Protein AF-A0AAU4DWD9-F1 (afdb_monomer_lite)

Radius of gyration: 20.62 Å; chains: 1; bounding box: 45×52×61 Å

pLDDT: mean 89.83, std 7.05, range [59.03, 98.0]

Secondary structure (DSSP, 8-state):
--HHHHHHHHHHHTEEE-BPPTT--S-EEEEE---HHHHHHHHHTS---S-EEE--HHHHHHTT-EEPEEEEHHHHTTS-GGGGGGEEEE-TTSSS---GGG-EEEEEPPBPTTT-PBPSEEEPPTT---SEEEES-TT--PPPEEEEEEEETTT--EESS--STTEEEEEE--HHHHT-SEEEEEETTTTEEEEE-GGG--

Structure (mmCIF, N/CA/C/O backbone):
data_AF-A0AAU4DWD9-F1
#
_entry.id   AF-A0AAU4DWD9-F1
#
loop_
_atom_site.group_PDB
_atom_site.id
_atom_site.type_symbol
_atom_site.label_atom_id
_atom_site.label_alt_id
_atom_site.label_comp_id
_atom_site.label_asym_id
_atom_site.label_entity_id
_atom_site.label_seq_id
_atom_site.pdbx_PDB_ins_code
_atom_site.Cartn_x
_atom_site.Cartn_y
_atom_site.Cartn_z
_atom_site.occupancy
_atom_site.B_iso_or_equiv
_atom_site.auth_seq_id
_atom_site.auth_comp_id
_atom_site.auth_asym_id
_atom_site.auth_atom_id
_atom_site.pdbx_PDB_model_num
ATOM 1 N N . MET A 1 1 ? 11.757 -4.271 10.349 1.00 83.75 1 MET A N 1
ATOM 2 C CA . MET A 1 1 ? 10.281 -4.342 10.471 1.00 83.75 1 MET A CA 1
ATOM 3 C C . MET A 1 1 ? 9.781 -5.459 9.572 1.00 83.75 1 MET A C 1
ATOM 5 O O . MET A 1 1 ? 10.137 -5.454 8.398 1.00 83.75 1 MET A O 1
ATOM 9 N N . LYS A 1 2 ? 9.029 -6.421 10.115 1.00 95.19 2 LYS A N 1
ATOM 10 C CA . LYS A 1 2 ? 8.474 -7.553 9.353 1.00 95.19 2 LYS A CA 1
ATOM 11 C C . LYS A 1 2 ? 7.273 -7.107 8.493 1.00 95.19 2 LYS A C 1
ATOM 13 O O . LYS A 1 2 ? 6.642 -6.112 8.849 1.00 95.19 2 LYS A O 1
ATOM 18 N N . PRO A 1 3 ? 6.919 -7.829 7.413 1.00 96.25 3 PRO A N 1
ATOM 19 C CA . PRO A 1 3 ? 5.768 -7.495 6.566 1.00 96.25 3 PRO A CA 1
ATOM 20 C C . PRO A 1 3 ? 4.430 -7.255 7.304 1.00 96.25 3 PRO A C 1
ATOM 22 O O . PRO A 1 3 ? 3.868 -6.179 7.100 1.00 96.25 3 PRO A O 1
ATOM 25 N N . PRO A 1 4 ? 3.953 -8.120 8.228 1.00 97.38 4 PRO A N 1
ATOM 26 C CA . PRO A 1 4 ? 2.701 -7.866 8.956 1.00 97.38 4 PRO A CA 1
ATOM 27 C C . PRO A 1 4 ? 2.764 -6.605 9.824 1.00 97.38 4 PRO A C 1
ATOM 29 O O . PRO A 1 4 ? 1.812 -5.841 9.879 1.00 97.38 4 PRO A O 1
ATOM 32 N N . GLN A 1 5 ? 3.915 -6.322 10.442 1.00 97.19 5 GLN A N 1
ATOM 33 C CA . GLN A 1 5 ? 4.110 -5.095 11.227 1.00 97.19 5 GLN A CA 1
ATOM 34 C C . GLN A 1 5 ? 4.088 -3.844 10.342 1.00 97.19 5 GLN A C 1
ATOM 36 O O . GLN A 1 5 ? 3.685 -2.770 10.779 1.00 97.19 5 GLN A O 1
ATOM 41 N N . ARG A 1 6 ? 4.564 -3.952 9.097 1.00 96.12 6 ARG A N 1
ATOM 42 C CA . ARG A 1 6 ? 4.492 -2.854 8.130 1.00 96.12 6 ARG A CA 1
ATOM 43 C C . ARG A 1 6 ? 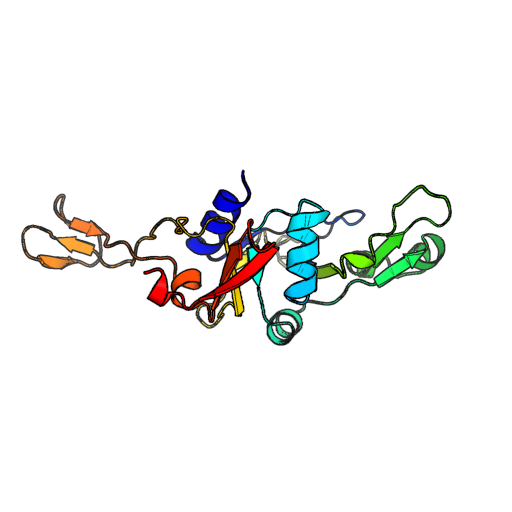3.047 -2.599 7.721 1.00 96.12 6 ARG A C 1
ATOM 45 O O . ARG A 1 6 ? 2.649 -1.440 7.706 1.00 96.12 6 ARG A O 1
ATOM 52 N N . LEU A 1 7 ? 2.287 -3.656 7.433 1.00 97.62 7 LEU A N 1
ATOM 53 C CA . LEU A 1 7 ? 0.862 -3.544 7.136 1.00 97.62 7 LEU A CA 1
ATOM 54 C C . LEU A 1 7 ? 0.105 -2.918 8.312 1.00 97.62 7 LEU A C 1
ATOM 56 O O . LEU A 1 7 ? -0.610 -1.945 8.109 1.00 97.62 7 LEU A O 1
ATOM 60 N N . ASP A 1 8 ? 0.349 -3.391 9.534 1.00 98.00 8 ASP A N 1
ATOM 61 C CA . ASP A 1 8 ? -0.245 -2.840 10.756 1.00 98.00 8 ASP A CA 1
ATOM 62 C C . ASP A 1 8 ? -0.010 -1.329 10.885 1.00 98.00 8 ASP A C 1
ATOM 64 O O . ASP A 1 8 ? -0.944 -0.546 11.044 1.00 98.00 8 ASP A O 1
ATOM 68 N N . ASN A 1 9 ? 1.239 -0.892 10.694 1.00 96.81 9 ASN A N 1
ATOM 69 C CA . ASN A 1 9 ? 1.589 0.526 10.715 1.00 96.81 9 ASN A CA 1
ATOM 70 C C . ASN A 1 9 ? 0.880 1.327 9.615 1.00 96.81 9 ASN A C 1
ATOM 72 O O . ASN A 1 9 ? 0.471 2.461 9.863 1.00 96.81 9 ASN A O 1
ATOM 76 N N . ILE A 1 10 ? 0.746 0.779 8.403 1.00 96.69 10 ILE A N 1
ATOM 77 C CA . ILE A 1 10 ? 0.028 1.439 7.301 1.00 96.69 10 ILE A CA 1
ATOM 78 C C . ILE A 1 10 ? -1.445 1.615 7.669 1.00 96.69 10 ILE A C 1
ATOM 80 O O . ILE A 1 10 ? -1.976 2.714 7.513 1.00 96.69 10 ILE A O 1
ATOM 84 N N . LEU A 1 11 ? -2.086 0.564 8.185 1.00 97.12 11 LEU A N 1
ATOM 85 C CA . LEU A 1 11 ? -3.499 0.581 8.552 1.00 97.12 11 LEU A CA 1
ATOM 86 C C . LEU A 1 11 ? -3.763 1.529 9.725 1.00 97.12 11 LEU A C 1
ATOM 88 O O . LEU A 1 11 ? -4.655 2.368 9.629 1.00 97.12 11 LEU A O 1
ATOM 92 N N . GLY A 1 12 ? -2.958 1.449 10.787 1.00 96.62 12 GLY A N 1
ATOM 93 C CA . GLY A 1 12 ? -3.119 2.271 11.986 1.00 96.62 12 GLY A CA 1
ATOM 94 C C . GLY A 1 12 ? -2.793 3.749 11.767 1.00 96.62 12 GLY A C 1
ATOM 95 O O . GLY A 1 12 ? -3.488 4.619 12.282 1.00 96.62 12 GLY A O 1
ATOM 96 N N . SER A 1 13 ? -1.766 4.064 10.969 1.00 95.25 13 SER A N 1
ATOM 97 C CA . SER A 1 13 ? -1.391 5.462 10.690 1.00 95.25 13 SER A CA 1
ATOM 98 C C . SER A 1 13 ? -2.095 6.070 9.479 1.00 95.25 13 SER A C 1
ATOM 100 O O . SER A 1 13 ? -1.982 7.277 9.256 1.00 95.25 13 SER A O 1
ATOM 102 N N . ALA A 1 14 ? -2.770 5.245 8.673 1.00 95.44 14 ALA A N 1
ATOM 103 C CA . ALA A 1 14 ? -3.323 5.613 7.375 1.00 95.44 14 ALA A CA 1
ATOM 104 C C . ALA A 1 14 ? -2.300 6.329 6.468 1.00 95.44 14 ALA A C 1
ATOM 106 O O . ALA A 1 14 ? -2.632 7.296 5.774 1.00 95.44 14 ALA A O 1
ATOM 107 N N . ARG A 1 15 ? -1.043 5.861 6.470 1.00 94.56 15 ARG A N 1
ATOM 108 C CA . ARG A 1 15 ? 0.063 6.464 5.711 1.00 94.56 15 ARG A CA 1
ATOM 109 C C . ARG A 1 15 ? 0.929 5.440 4.986 1.00 94.56 15 ARG A C 1
ATOM 111 O O . ARG A 1 15 ? 1.310 4.418 5.549 1.00 94.56 15 ARG A O 1
ATOM 118 N N . LEU A 1 16 ? 1.336 5.786 3.766 1.00 93.19 16 LEU A N 1
ATOM 119 C CA . LEU A 1 16 ? 2.352 5.079 2.987 1.00 93.19 16 LEU A CA 1
ATOM 120 C C . LEU A 1 16 ? 3.642 5.888 2.965 1.00 93.19 16 LEU A C 1
ATOM 122 O O . LEU A 1 16 ? 3.673 6.998 2.438 1.00 93.19 16 LEU A O 1
ATOM 126 N N . LYS A 1 17 ? 4.712 5.334 3.537 1.00 91.62 17 LYS A N 1
ATOM 127 C CA . LYS A 1 17 ? 6.045 5.940 3.461 1.00 91.62 17 LYS A CA 1
ATOM 128 C C . LYS A 1 17 ? 6.643 5.680 2.086 1.00 91.62 17 LYS A C 1
ATOM 130 O O . LYS A 1 17 ? 6.649 4.540 1.627 1.00 91.62 17 LYS A O 1
ATOM 135 N N . ALA A 1 18 ? 7.150 6.734 1.465 1.00 91.44 18 ALA A N 1
ATOM 136 C CA . ALA A 1 18 ? 7.840 6.644 0.191 1.00 91.44 18 ALA A CA 1
ATOM 137 C C . ALA A 1 18 ? 9.340 6.436 0.391 1.00 91.44 18 ALA A C 1
ATOM 139 O O . ALA A 1 18 ? 9.915 6.882 1.386 1.00 91.44 18 ALA A O 1
ATOM 140 N N . PHE A 1 19 ? 9.970 5.797 -0.587 1.00 88.31 19 PHE A N 1
ATOM 141 C CA . PHE A 1 19 ? 11.411 5.570 -0.622 1.00 88.31 19 PHE A CA 1
ATOM 142 C C . PHE A 1 19 ? 11.939 5.881 -2.019 1.00 88.31 19 PHE A C 1
ATOM 144 O O . PHE A 1 19 ? 11.189 5.841 -2.993 1.00 88.31 19 PHE A O 1
ATOM 151 N N . ALA A 1 20 ? 13.219 6.233 -2.113 1.00 86.75 20 ALA A N 1
ATOM 152 C CA . ALA A 1 20 ? 13.891 6.386 -3.396 1.00 86.75 20 ALA A CA 1
ATOM 153 C C . ALA A 1 20 ? 13.920 5.016 -4.108 1.00 86.75 20 ALA A C 1
ATOM 155 O O . ALA A 1 20 ? 14.441 4.059 -3.524 1.00 86.75 20 ALA A O 1
ATOM 156 N N . PRO A 1 21 ? 13.322 4.880 -5.306 1.00 82.62 21 PRO A N 1
ATOM 157 C CA . PRO A 1 21 ? 13.357 3.627 -6.043 1.00 82.62 21 PRO A CA 1
ATOM 158 C C . PRO A 1 21 ? 14.754 3.392 -6.628 1.00 82.62 21 PRO A C 1
ATOM 160 O O . PRO A 1 21 ? 15.582 4.299 -6.722 1.00 82.62 21 PRO A O 1
ATOM 163 N N . PHE A 1 22 ? 15.030 2.161 -7.053 1.00 74.44 22 PHE A N 1
ATOM 164 C CA . PHE A 1 22 ? 16.320 1.841 -7.657 1.00 74.44 22 PHE A CA 1
ATOM 165 C C . PHE A 1 22 ? 16.595 2.727 -8.885 1.00 74.44 22 PHE A C 1
ATOM 167 O O . PHE A 1 22 ? 15.743 2.890 -9.759 1.00 74.44 22 PHE A O 1
ATOM 174 N N . GLY A 1 23 ? 17.789 3.324 -8.942 1.00 72.25 23 GLY A N 1
ATOM 175 C CA . GLY A 1 23 ? 18.203 4.190 -10.050 1.00 72.25 23 GLY A CA 1
ATOM 176 C 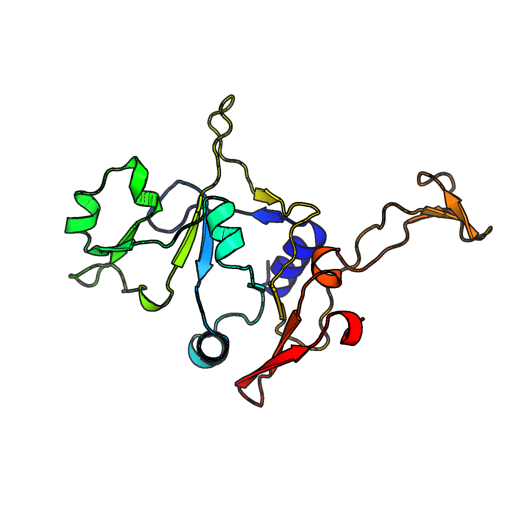C . GLY A 1 23 ? 17.584 5.596 -10.065 1.00 72.25 23 GLY A C 1
ATOM 177 O O . GLY A 1 23 ? 17.779 6.314 -11.052 1.00 72.25 23 GLY A O 1
ATOM 178 N N . ASN A 1 24 ? 16.864 6.014 -9.012 1.00 78.56 24 ASN A N 1
ATOM 179 C CA . ASN A 1 24 ? 16.357 7.382 -8.883 1.00 78.56 24 ASN A CA 1
ATOM 180 C C . ASN A 1 24 ? 16.332 7.892 -7.433 1.00 78.56 24 ASN A C 1
ATOM 182 O O . ASN A 1 24 ? 15.974 7.166 -6.516 1.00 78.56 24 ASN A O 1
ATOM 186 N N . GLU A 1 25 ? 16.634 9.173 -7.224 1.00 82.31 25 GLU A N 1
ATOM 187 C CA . GLU A 1 25 ? 16.630 9.792 -5.890 1.00 82.31 25 GLU A CA 1
ATOM 188 C C . GLU A 1 25 ? 15.259 10.334 -5.464 1.00 82.31 25 GLU A C 1
ATOM 190 O O . GLU A 1 25 ? 15.049 10.625 -4.287 1.00 82.31 25 GLU A O 1
ATOM 195 N N . ARG A 1 26 ? 14.311 10.497 -6.397 1.00 88.75 26 ARG A N 1
ATOM 196 C CA . ARG A 1 26 ? 12.966 10.995 -6.098 1.00 88.75 26 ARG A CA 1
ATOM 197 C C . ARG A 1 26 ? 12.168 9.918 -5.357 1.00 88.75 26 ARG A C 1
ATOM 199 O O . ARG A 1 26 ? 11.837 8.906 -5.973 1.00 88.75 26 ARG A O 1
ATOM 206 N N . PRO A 1 27 ? 11.783 10.135 -4.084 1.00 91.56 27 PRO A N 1
ATOM 207 C CA . PRO A 1 27 ? 10.984 9.168 -3.352 1.00 91.56 27 PRO A CA 1
ATOM 208 C C . PRO A 1 27 ? 9.633 8.954 -4.025 1.00 91.56 27 PRO A C 1
ATOM 210 O O . PRO A 1 27 ? 8.972 9.912 -4.438 1.00 91.56 27 PRO A O 1
ATOM 213 N N . ALA A 1 28 ? 9.211 7.700 -4.094 1.00 93.12 28 ALA A N 1
ATOM 214 C CA . ALA A 1 28 ? 7.906 7.304 -4.589 1.00 93.12 28 ALA A CA 1
ATOM 215 C C . ALA A 1 28 ? 7.329 6.184 -3.722 1.00 93.12 28 ALA A C 1
ATOM 217 O O . ALA A 1 28 ? 8.048 5.483 -3.003 1.00 93.12 28 ALA A O 1
ATOM 218 N N . VAL A 1 29 ? 6.013 6.025 -3.789 1.00 93.31 29 VAL A N 1
ATOM 219 C CA . VAL A 1 29 ? 5.365 4.780 -3.384 1.00 93.31 29 VAL A CA 1
ATOM 220 C C . VAL A 1 29 ? 5.239 3.909 -4.626 1.00 93.31 29 VAL A C 1
ATOM 222 O O . VAL A 1 29 ? 4.668 4.349 -5.625 1.00 93.31 29 VAL A O 1
ATOM 225 N N . CYS A 1 30 ? 5.777 2.696 -4.556 1.00 92.38 30 CYS A N 1
ATOM 226 C CA . CYS A 1 30 ? 5.762 1.747 -5.660 1.00 92.38 30 CYS A CA 1
ATOM 227 C C . CYS A 1 30 ? 4.713 0.657 -5.423 1.00 92.38 30 CYS A C 1
ATOM 229 O O . CYS A 1 30 ? 4.570 0.155 -4.306 1.00 92.38 30 CYS A O 1
ATOM 231 N N . PHE A 1 31 ? 4.000 0.293 -6.482 1.00 93.69 31 PHE A N 1
ATOM 232 C CA . PHE A 1 31 ? 3.031 -0.796 -6.525 1.00 93.69 31 PHE A CA 1
ATOM 233 C C . PHE A 1 31 ? 3.365 -1.718 -7.694 1.00 93.69 31 PHE A C 1
ATOM 235 O O . PHE A 1 31 ? 3.880 -1.264 -8.710 1.00 93.69 31 PHE A O 1
ATOM 242 N N . SER A 1 32 ? 3.018 -2.993 -7.572 1.00 91.81 32 SER A N 1
ATOM 243 C CA . SER A 1 32 ? 3.080 -3.948 -8.678 1.00 91.81 32 SER A CA 1
ATOM 244 C C . SER A 1 32 ? 1.672 -4.226 -9.171 1.00 91.81 32 SER A C 1
ATOM 246 O O . SER A 1 32 ? 0.767 -4.496 -8.377 1.00 91.81 32 SER A O 1
ATOM 248 N N . GLU A 1 33 ? 1.467 -4.179 -10.481 1.00 91.50 33 GLU A N 1
ATOM 249 C CA . GLU A 1 33 ? 0.180 -4.551 -11.049 1.00 91.50 33 GLU A CA 1
ATOM 250 C C . GLU A 1 33 ? 0.077 -6.065 -11.223 1.00 91.50 33 GLU A C 1
ATOM 252 O O . GLU A 1 33 ? 0.695 -6.657 -12.111 1.00 91.50 33 GLU A O 1
ATOM 257 N N . SER A 1 34 ? -0.788 -6.687 -10.426 1.00 87.50 34 SER A N 1
ATOM 258 C CA . SER A 1 34 ? -0.949 -8.134 -10.433 1.00 87.50 34 SER A CA 1
ATOM 259 C C . SER A 1 34 ? -2.421 -8.541 -10.341 1.00 87.50 34 SER A C 1
ATOM 261 O O . SER A 1 34 ? -3.083 -8.206 -9.357 1.00 87.50 34 SER A O 1
ATOM 263 N N . PRO A 1 35 ? -2.963 -9.272 -11.334 1.00 85.44 35 PRO A N 1
ATOM 264 C CA . PRO A 1 35 ? -4.225 -9.987 -11.161 1.00 85.44 35 PRO A CA 1
ATOM 265 C C . PRO A 1 35 ? -4.137 -10.985 -9.990 1.00 85.44 35 PRO A C 1
ATOM 267 O O . PRO A 1 35 ? -3.049 -11.510 -9.741 1.00 85.44 35 PRO A O 1
ATOM 270 N N . PRO A 1 36 ? -5.250 -11.353 -9.326 1.00 83.88 36 PRO A N 1
ATOM 271 C CA . PRO A 1 36 ? -5.217 -12.247 -8.161 1.00 83.88 36 PRO A CA 1
ATOM 272 C C . PRO A 1 36 ? -4.460 -13.567 -8.390 1.00 83.88 36 PRO A C 1
ATOM 274 O O . PRO A 1 36 ? -3.641 -13.969 -7.566 1.00 83.88 36 PRO A O 1
ATOM 277 N N . ASN A 1 37 ? -4.649 -14.203 -9.553 1.00 85.56 37 ASN A N 1
ATOM 278 C CA . ASN A 1 37 ? -3.943 -15.442 -9.906 1.00 85.56 37 ASN A CA 1
ATOM 279 C C . ASN A 1 37 ? -2.427 -15.243 -10.053 1.00 85.56 37 ASN A C 1
ATOM 281 O O . ASN A 1 37 ? -1.650 -16.112 -9.667 1.00 85.56 37 ASN A O 1
ATOM 285 N N . HIS A 1 38 ? -1.999 -14.101 -10.597 1.00 88.19 38 HIS A N 1
ATOM 286 C CA . HIS A 1 38 ? -0.578 -13.780 -10.697 1.00 88.19 38 HIS A CA 1
ATOM 287 C C . HIS A 1 38 ? 0.002 -13.460 -9.316 1.00 88.19 38 HIS A C 1
ATOM 289 O O . HIS A 1 38 ? 1.115 -13.869 -9.009 1.00 88.19 38 HIS A O 1
ATOM 295 N N . MET A 1 39 ? -0.767 -12.825 -8.430 1.00 90.69 39 MET A N 1
ATOM 296 C CA . MET A 1 39 ? -0.326 -12.585 -7.059 1.00 90.69 39 MET A CA 1
ATOM 297 C C . MET A 1 39 ? -0.122 -13.879 -6.267 1.00 90.69 39 MET A C 1
ATOM 299 O O . MET A 1 39 ? 0.863 -13.989 -5.541 1.00 90.69 39 MET A O 1
ATOM 303 N N . ALA A 1 40 ? -0.987 -14.880 -6.448 1.00 92.56 40 ALA A N 1
ATOM 304 C CA . ALA A 1 40 ? -0.777 -16.205 -5.865 1.00 92.56 40 ALA A CA 1
ATOM 305 C C . ALA A 1 40 ? 0.557 -16.828 -6.323 1.00 92.56 40 ALA A C 1
ATOM 307 O O . ALA A 1 40 ? 1.283 -17.386 -5.503 1.00 92.56 40 ALA A O 1
ATOM 308 N N . HIS A 1 41 ? 0.913 -16.678 -7.604 1.00 90.12 41 HIS A N 1
ATOM 309 C CA . HIS A 1 41 ? 2.211 -17.105 -8.133 1.00 90.12 41 HIS A CA 1
ATOM 310 C C . HIS A 1 41 ? 3.382 -16.328 -7.507 1.00 90.12 41 HIS A C 1
ATOM 312 O O . HIS A 1 41 ? 4.328 -16.946 -7.020 1.00 90.12 41 HIS A O 1
ATOM 318 N N . LEU A 1 42 ? 3.297 -14.992 -7.428 1.00 90.56 42 LEU A N 1
ATOM 319 C CA . LEU A 1 42 ? 4.325 -14.158 -6.785 1.00 90.56 42 LEU A CA 1
ATOM 320 C C . LEU A 1 42 ? 4.609 -14.622 -5.345 1.00 90.56 42 LEU A C 1
ATOM 322 O O . LEU A 1 42 ? 5.764 -14.737 -4.936 1.00 90.56 42 LEU A O 1
ATOM 326 N N . ILE A 1 43 ? 3.559 -14.917 -4.575 1.00 93.75 43 ILE A N 1
ATOM 327 C CA . ILE A 1 43 ? 3.683 -15.374 -3.185 1.00 93.75 43 ILE A CA 1
ATOM 328 C C . ILE A 1 43 ? 4.286 -16.781 -3.124 1.00 93.75 43 ILE A C 1
ATOM 330 O O . ILE A 1 43 ? 5.220 -17.030 -2.364 1.00 93.75 43 ILE A O 1
ATOM 334 N N . ALA A 1 44 ? 3.740 -17.713 -3.902 1.00 93.94 44 ALA A N 1
ATOM 335 C CA . ALA A 1 44 ? 4.000 -19.136 -3.721 1.00 93.94 44 ALA A CA 1
ATOM 336 C C . ALA A 1 44 ? 5.261 -19.649 -4.426 1.00 93.94 44 ALA A C 1
ATOM 338 O O . ALA A 1 44 ? 5.814 -20.662 -3.995 1.00 93.94 44 ALA A O 1
ATOM 339 N N . ASP A 1 45 ? 5.687 -18.981 -5.499 1.00 91.81 45 ASP A N 1
ATOM 340 C CA . ASP A 1 45 ? 6.821 -19.391 -6.335 1.00 91.81 45 ASP A CA 1
ATOM 341 C C . ASP A 1 45 ? 7.990 -18.407 -6.270 1.00 91.81 45 ASP A C 1
ATOM 343 O O . ASP A 1 45 ? 9.144 -18.828 -6.310 1.00 91.81 45 ASP A O 1
ATOM 347 N N . LEU A 1 46 ? 7.708 -17.108 -6.125 1.00 89.06 46 LEU A N 1
ATOM 348 C CA . LEU A 1 46 ? 8.734 -16.058 -6.092 1.00 89.06 46 LEU A CA 1
ATOM 349 C C . LEU A 1 46 ? 9.008 -15.524 -4.678 1.00 89.06 46 LEU A C 1
ATOM 351 O O . LEU A 1 46 ? 9.823 -14.623 -4.497 1.00 89.06 46 LEU A O 1
ATOM 355 N N . GLY A 1 47 ? 8.355 -16.093 -3.659 1.00 90.69 47 GLY A N 1
ATOM 356 C CA . GLY A 1 47 ? 8.633 -15.805 -2.252 1.00 90.69 47 GLY A CA 1
ATOM 357 C C . GLY A 1 47 ? 8.170 -14.426 -1.781 1.00 90.69 47 GLY A C 1
ATOM 358 O O . GLY A 1 47 ? 8.661 -13.933 -0.760 1.00 90.69 47 GLY A O 1
ATOM 359 N N . PHE A 1 48 ? 7.234 -13.789 -2.493 1.00 91.38 48 PHE A N 1
ATOM 360 C CA . PHE A 1 48 ? 6.681 -12.512 -2.056 1.00 91.38 48 PHE A CA 1
ATOM 361 C C . PHE A 1 48 ? 5.926 -12.690 -0.732 1.00 91.38 48 PHE A C 1
ATOM 363 O O . PHE A 1 48 ? 5.157 -13.641 -0.568 1.00 91.38 48 PHE A O 1
ATOM 370 N N . PRO A 1 49 ? 6.096 -11.772 0.234 1.00 94.69 49 PRO A N 1
ATOM 371 C CA . PRO A 1 49 ? 5.353 -11.845 1.478 1.00 94.69 49 PRO A CA 1
ATOM 372 C C . PRO A 1 49 ? 3.858 -11.603 1.203 1.00 94.69 49 PRO A C 1
ATOM 374 O O . PRO A 1 49 ? 3.522 -10.608 0.559 1.00 94.69 49 PRO A O 1
ATOM 377 N N . PRO A 1 50 ? 2.947 -12.437 1.732 1.00 96.00 50 PRO A N 1
ATOM 378 C CA . PRO A 1 50 ? 1.505 -12.292 1.528 1.00 96.00 50 PRO A CA 1
ATOM 379 C C . PRO A 1 50 ? 0.908 -11.185 2.415 1.00 96.00 50 PRO A C 1
ATOM 381 O O . PRO A 1 50 ? 0.003 -11.421 3.202 1.00 96.00 50 PRO A O 1
ATOM 384 N N . TRP A 1 51 ? 1.460 -9.975 2.352 1.00 97.38 51 TRP A N 1
ATOM 385 C CA . TRP A 1 51 ? 1.065 -8.847 3.193 1.00 97.38 51 TRP A CA 1
ATOM 386 C C . TRP A 1 51 ? 1.075 -7.569 2.371 1.00 97.38 51 TRP A C 1
ATOM 388 O O . TRP A 1 51 ? 2.124 -7.173 1.860 1.00 97.38 51 TRP A O 1
ATOM 398 N N . GLY A 1 52 ? -0.062 -6.890 2.274 1.00 96.00 52 GLY A N 1
ATOM 399 C CA . GLY A 1 52 ? -0.136 -5.682 1.467 1.00 96.00 52 GLY A CA 1
ATOM 400 C C . GLY A 1 52 ? -1.511 -5.046 1.430 1.00 96.00 52 GLY A C 1
ATOM 401 O O . GLY A 1 52 ? -2.449 -5.477 2.091 1.00 96.00 52 GLY A O 1
ATOM 402 N N . ILE A 1 53 ? -1.605 -3.996 0.630 1.00 96.06 53 ILE A N 1
ATOM 403 C CA . ILE A 1 53 ? -2.851 -3.305 0.327 1.00 96.06 53 ILE A CA 1
ATOM 404 C C . ILE A 1 53 ? -3.062 -3.325 -1.181 1.00 96.06 53 ILE A C 1
ATOM 406 O O . ILE A 1 53 ? -2.102 -3.329 -1.953 1.00 96.06 53 ILE A O 1
ATOM 410 N N . VAL A 1 54 ? -4.320 -3.297 -1.588 1.00 94.88 54 VAL A N 1
ATOM 411 C CA . VAL A 1 54 ? -4.733 -3.223 -2.983 1.00 94.88 54 VAL A CA 1
ATOM 412 C C . VAL A 1 54 ? -5.540 -1.948 -3.147 1.00 94.88 54 VAL A C 1
ATOM 414 O O . VAL A 1 54 ? -6.465 -1.674 -2.380 1.00 94.88 54 VAL A O 1
ATOM 417 N N . ILE A 1 55 ? -5.168 -1.151 -4.141 1.00 92.81 55 ILE A N 1
ATOM 418 C CA . ILE A 1 55 ? -5.823 0.112 -4.475 1.00 92.81 55 ILE A CA 1
ATOM 419 C C . ILE A 1 55 ? -6.353 0.047 -5.902 1.00 92.81 55 ILE A C 1
ATOM 421 O O . ILE A 1 55 ? -5.790 -0.648 -6.752 1.00 92.81 55 ILE A O 1
ATOM 425 N N . SER A 1 56 ? -7.427 0.785 -6.178 1.00 90.19 56 SER A N 1
ATOM 426 C CA . SER A 1 56 ? -7.903 0.938 -7.544 1.00 90.19 56 SER A CA 1
ATOM 427 C C . SER A 1 56 ? -6.864 1.658 -8.403 1.00 90.19 56 SER A C 1
ATOM 429 O O . SER A 1 56 ? -6.316 2.696 -8.022 1.00 90.19 56 SER A O 1
ATOM 431 N N . ARG A 1 57 ? -6.659 1.161 -9.628 1.00 90.62 57 ARG A N 1
ATOM 432 C CA . ARG A 1 57 ? -5.852 1.860 -10.635 1.00 90.62 57 ARG A CA 1
ATOM 433 C C . ARG A 1 57 ? -6.384 3.270 -10.898 1.00 90.62 57 ARG A C 1
ATOM 435 O O . ARG A 1 57 ? -5.586 4.187 -11.060 1.00 90.62 57 ARG A O 1
ATOM 442 N N . SER A 1 58 ? -7.705 3.453 -10.970 1.00 90.06 58 SER A N 1
ATOM 443 C CA . SER A 1 58 ? -8.285 4.764 -11.290 1.00 90.06 58 SER A CA 1
ATOM 444 C C . SER A 1 58 ? -7.981 5.792 -10.201 1.00 90.06 58 SER A C 1
ATOM 446 O O . SER A 1 58 ? -7.581 6.908 -10.517 1.00 90.06 58 SER A O 1
ATOM 448 N N . GLU A 1 59 ? -8.087 5.400 -8.931 1.00 87.88 59 GLU A N 1
ATOM 449 C CA . GLU A 1 59 ? -7.732 6.248 -7.789 1.00 87.88 59 GLU A CA 1
ATOM 450 C C . GLU A 1 59 ? -6.230 6.536 -7.749 1.00 87.88 59 GLU A C 1
ATOM 452 O O . GLU A 1 59 ? -5.823 7.671 -7.505 1.00 87.88 59 GLU A O 1
ATOM 457 N N . PHE A 1 60 ? -5.400 5.533 -8.046 1.00 91.19 60 PHE A N 1
ATOM 458 C CA . PHE A 1 60 ? -3.949 5.693 -8.100 1.00 91.19 60 PHE A CA 1
ATOM 459 C C . PHE A 1 60 ? -3.518 6.698 -9.176 1.00 91.19 60 PHE A C 1
ATOM 461 O O . PHE A 1 60 ? -2.704 7.583 -8.914 1.00 91.19 60 PHE A O 1
ATOM 468 N N . VAL A 1 61 ? -4.105 6.608 -10.373 1.00 92.94 61 VAL A N 1
ATOM 469 C CA . VAL A 1 61 ? -3.869 7.562 -11.466 1.00 92.94 61 VAL A CA 1
ATOM 470 C C . VAL A 1 61 ? -4.398 8.949 -11.109 1.00 92.94 61 VAL A C 1
ATOM 472 O O . VAL A 1 61 ? -3.698 9.938 -11.315 1.00 92.94 61 VAL A O 1
ATOM 475 N N . ALA A 1 62 ? -5.592 9.044 -10.517 1.00 89.44 62 ALA A N 1
ATOM 476 C CA . ALA A 1 62 ? -6.156 10.318 -10.070 1.00 89.44 62 ALA A CA 1
ATOM 477 C C . ALA A 1 62 ? -5.284 11.012 -9.006 1.00 89.44 62 ALA A C 1
ATOM 479 O O . ALA A 1 62 ? -5.244 12.239 -8.947 1.00 89.44 62 ALA A O 1
ATOM 480 N N . ALA A 1 63 ? -4.542 10.243 -8.205 1.00 88.25 63 ALA A N 1
ATOM 481 C CA . ALA A 1 63 ? -3.567 10.760 -7.248 1.00 88.25 63 ALA A CA 1
ATOM 482 C C . ALA A 1 63 ? -2.250 11.249 -7.892 1.00 88.25 63 ALA A C 1
ATOM 484 O O . ALA A 1 63 ? -1.382 11.755 -7.182 1.00 88.25 63 ALA A O 1
ATOM 485 N N . GLY A 1 64 ? -2.087 11.123 -9.215 1.00 91.44 64 GLY A N 1
ATOM 486 C CA . GLY A 1 64 ? -0.863 11.471 -9.945 1.00 91.44 64 GLY A CA 1
ATOM 487 C C . GLY A 1 64 ? 0.120 10.309 -10.100 1.00 91.44 64 GLY A C 1
ATOM 488 O O . GLY A 1 64 ? 1.291 10.530 -10.416 1.00 91.44 64 GLY A O 1
ATOM 489 N N . GLY A 1 65 ? -0.332 9.081 -9.846 1.00 93.75 65 GLY A N 1
ATOM 490 C CA . GLY A 1 65 ? 0.446 7.872 -10.063 1.00 93.75 65 GLY A CA 1
ATOM 491 C C . GLY A 1 65 ? 0.428 7.428 -11.524 1.00 93.75 65 GLY A C 1
ATOM 492 O O . GLY A 1 65 ? -0.444 7.810 -12.304 1.00 93.75 65 GLY A O 1
ATOM 493 N N . GLY A 1 66 ? 1.387 6.590 -11.901 1.00 95.25 66 GLY A N 1
ATOM 494 C CA . GLY A 1 66 ? 1.523 6.111 -13.274 1.00 95.25 66 GLY A CA 1
ATOM 495 C C . GLY A 1 66 ? 2.361 4.845 -13.385 1.00 95.25 66 GLY A C 1
ATOM 496 O O . GLY A 1 66 ? 3.055 4.461 -12.443 1.00 95.25 66 GLY A O 1
ATOM 497 N N . ALA A 1 67 ? 2.272 4.192 -14.539 1.00 94.94 67 ALA A N 1
ATOM 498 C CA . ALA A 1 67 ? 3.126 3.061 -14.873 1.00 94.94 67 ALA A CA 1
ATOM 499 C C . ALA A 1 67 ? 4.550 3.545 -15.165 1.00 94.94 67 ALA A C 1
ATOM 501 O O . ALA A 1 67 ? 4.739 4.637 -15.710 1.00 94.94 67 ALA A O 1
ATOM 502 N N . VAL A 1 68 ? 5.544 2.724 -14.834 1.00 93.19 68 VAL A N 1
ATOM 503 C CA . VAL A 1 68 ? 6.927 2.976 -15.250 1.00 93.19 68 VAL A CA 1
ATOM 504 C C . VAL A 1 68 ? 7.195 2.385 -16.632 1.00 93.19 68 VAL A C 1
ATOM 506 O O . VAL A 1 68 ? 6.603 1.380 -17.028 1.00 93.19 68 VAL A O 1
ATOM 509 N N . ALA A 1 69 ? 8.120 2.995 -17.364 1.00 91.81 69 ALA A N 1
ATOM 510 C CA . ALA A 1 69 ? 8.663 2.451 -18.597 1.00 91.81 69 ALA A CA 1
ATOM 511 C C . ALA A 1 69 ? 9.941 1.659 -18.298 1.00 91.81 69 ALA A C 1
ATOM 513 O O . ALA A 1 69 ? 10.896 2.196 -17.736 1.00 91.81 69 ALA A O 1
ATOM 514 N N . TYR A 1 70 ? 9.980 0.396 -18.714 1.00 90.38 70 TYR A N 1
ATOM 515 C CA . TYR A 1 70 ? 11.201 -0.406 -18.704 1.00 90.38 70 TYR A CA 1
ATOM 516 C C . TYR A 1 70 ? 11.936 -0.168 -20.018 1.00 90.38 70 TYR A C 1
ATOM 518 O O . TYR A 1 70 ? 11.387 -0.448 -21.085 1.00 90.38 70 TYR A O 1
ATOM 526 N N . LEU A 1 71 ? 13.148 0.381 -19.957 1.00 89.19 71 LEU A N 1
ATOM 527 C CA . LEU A 1 71 ? 13.903 0.790 -21.144 1.00 89.19 71 LEU A CA 1
ATOM 528 C C . LEU A 1 71 ? 15.338 0.249 -21.100 1.00 89.19 71 LEU A C 1
ATOM 530 O O . LEU A 1 71 ? 15.943 0.232 -20.027 1.00 89.19 71 LEU A O 1
ATOM 534 N N . PRO A 1 72 ? 15.933 -0.118 -22.250 1.00 88.31 72 PRO A N 1
ATOM 535 C CA . PRO A 1 72 ? 17.366 -0.374 -22.322 1.00 88.31 72 PRO A CA 1
ATOM 536 C C . PRO A 1 72 ? 18.178 0.848 -21.869 1.00 88.31 72 PRO A C 1
ATOM 538 O O . PRO A 1 72 ? 17.799 1.983 -22.169 1.00 88.31 72 PRO A O 1
ATOM 541 N N . ASP A 1 73 ? 19.332 0.627 -21.231 1.00 86.25 73 ASP A N 1
ATOM 542 C CA . ASP A 1 73 ? 20.192 1.700 -20.691 1.00 86.25 73 ASP A CA 1
ATOM 543 C C . ASP A 1 73 ? 20.463 2.845 -21.681 1.00 86.25 73 ASP A C 1
ATOM 545 O O . ASP A 1 73 ? 20.382 4.020 -21.322 1.00 86.25 73 ASP A O 1
ATOM 549 N N . HIS A 1 74 ? 20.767 2.515 -22.940 1.00 86.94 74 HIS A N 1
ATOM 550 C CA . HIS A 1 74 ? 21.062 3.516 -23.967 1.00 86.94 74 HIS A CA 1
ATOM 551 C C . HIS A 1 74 ? 19.846 4.395 -24.290 1.00 86.94 74 HIS A C 1
ATOM 553 O O . HIS A 1 74 ? 20.007 5.601 -24.430 1.00 86.94 74 HIS A O 1
ATOM 559 N N . VAL A 1 75 ? 18.636 3.823 -24.308 1.00 90.06 75 VAL A N 1
ATOM 560 C CA . VAL A 1 75 ? 17.385 4.565 -24.528 1.00 90.06 75 VAL A CA 1
ATOM 561 C C . VAL A 1 75 ? 17.039 5.417 -23.307 1.00 90.06 75 VAL A C 1
ATOM 563 O O . VAL A 1 75 ? 16.643 6.571 -23.445 1.00 90.06 75 VAL A O 1
ATOM 566 N N . ARG A 1 76 ? 17.232 4.892 -22.087 1.00 87.94 76 ARG A N 1
ATOM 567 C CA . ARG A 1 76 ? 17.043 5.672 -20.850 1.00 87.94 76 ARG A CA 1
ATOM 568 C C . ARG A 1 76 ? 17.915 6.928 -20.838 1.00 87.94 76 ARG A C 1
ATOM 570 O O . ARG A 1 76 ? 17.470 7.965 -20.356 1.00 87.94 76 ARG A O 1
ATOM 577 N N . ASN A 1 77 ? 19.146 6.847 -21.335 1.00 87.12 77 ASN A N 1
ATOM 578 C CA . ASN A 1 77 ? 20.061 7.989 -21.339 1.00 87.12 77 ASN A CA 1
ATOM 579 C C . ASN A 1 77 ? 19.601 9.133 -22.259 1.00 87.12 77 ASN A C 1
ATOM 581 O O . ASN A 1 77 ? 20.046 10.262 -22.073 1.00 87.12 77 ASN A O 1
ATOM 585 N N . GLU A 1 78 ? 18.694 8.866 -23.203 1.00 91.31 78 GLU A N 1
ATOM 586 C CA . GLU A 1 78 ? 18.065 9.884 -24.054 1.00 91.31 78 GLU A CA 1
ATOM 587 C C . GLU A 1 78 ? 16.833 10.536 -23.395 1.00 91.31 78 GLU A C 1
ATOM 589 O O . GLU A 1 78 ? 16.381 11.593 -23.835 1.00 91.31 78 GLU A O 1
ATOM 594 N N . PHE A 1 79 ? 16.288 9.944 -22.324 1.00 89.44 79 PHE A N 1
ATOM 595 C CA . PHE A 1 79 ? 15.139 10.502 -21.609 1.00 89.44 79 PHE A CA 1
ATOM 596 C C . PHE A 1 79 ? 15.519 11.763 -20.812 1.00 89.44 79 PHE A C 1
ATOM 598 O O . PHE A 1 79 ? 16.593 11.796 -20.198 1.00 89.44 79 PHE A O 1
ATOM 605 N N . PRO A 1 80 ? 14.622 12.766 -20.720 1.00 91.06 80 PRO A N 1
ATOM 606 C CA . PRO A 1 80 ? 14.823 13.928 -19.859 1.00 91.06 80 PRO A CA 1
ATOM 607 C C . PRO A 1 80 ? 15.128 13.520 -18.403 1.00 91.06 80 PRO A C 1
ATOM 609 O O . PRO A 1 80 ? 14.391 12.695 -17.847 1.00 91.06 80 PRO A O 1
ATOM 612 N N . PRO A 1 81 ? 16.183 14.068 -17.759 1.00 87.31 81 PRO A N 1
ATOM 613 C CA . PRO A 1 81 ? 16.589 13.666 -16.406 1.00 87.31 81 PRO A CA 1
ATOM 614 C C . PRO A 1 81 ? 15.488 13.801 -15.350 1.00 87.31 81 PRO A C 1
ATOM 616 O O . PRO A 1 81 ? 15.380 12.988 -14.432 1.00 87.31 81 PRO A O 1
ATOM 619 N N . ASP A 1 82 ? 14.627 14.804 -15.493 1.00 86.12 82 ASP A N 1
ATOM 620 C CA . ASP A 1 82 ? 13.479 15.042 -14.622 1.00 86.12 82 ASP A CA 1
ATOM 621 C C . ASP A 1 82 ? 12.411 13.945 -14.729 1.00 86.12 82 ASP A C 1
ATOM 623 O O . ASP A 1 82 ? 11.668 13.733 -13.772 1.00 86.12 82 ASP A O 1
ATOM 627 N N . LEU A 1 83 ? 12.378 13.184 -15.826 1.00 89.94 83 LEU A N 1
ATOM 628 C CA . LEU A 1 83 ? 11.470 12.056 -16.050 1.00 89.94 83 LEU A CA 1
ATOM 629 C C . LEU A 1 83 ? 12.087 10.691 -15.737 1.00 89.94 83 LEU A C 1
ATOM 631 O O . LEU A 1 83 ? 11.378 9.689 -15.775 1.00 89.94 83 LEU A O 1
ATOM 635 N N . HIS A 1 84 ? 13.364 10.617 -15.351 1.00 89.12 84 HIS A N 1
ATOM 636 C CA . HIS A 1 84 ? 14.022 9.337 -15.035 1.00 89.12 84 HIS A CA 1
ATOM 637 C C . HIS A 1 84 ? 13.334 8.562 -13.907 1.00 89.12 84 HIS A C 1
ATOM 639 O O . HIS A 1 84 ? 13.534 7.361 -13.777 1.00 89.12 84 HIS A O 1
ATOM 645 N N . HIS A 1 85 ? 12.515 9.221 -13.087 1.00 88.31 85 HIS A N 1
ATOM 646 C CA . HIS A 1 85 ? 11.757 8.570 -12.017 1.00 88.31 85 HIS A CA 1
ATOM 647 C C . HIS A 1 85 ? 10.576 7.745 -12.538 1.00 88.31 85 HIS A C 1
ATOM 649 O O . HIS A 1 85 ? 10.031 6.943 -11.787 1.00 88.31 85 HIS A O 1
ATOM 655 N N . TRP A 1 86 ? 10.212 7.891 -13.810 1.00 92.38 86 TRP A N 1
ATOM 656 C CA . TRP A 1 86 ? 9.247 7.044 -14.509 1.00 92.38 86 TRP A CA 1
ATOM 657 C C . TRP A 1 86 ? 9.906 5.917 -15.300 1.00 92.38 86 TRP A C 1
ATOM 659 O O . TRP A 1 86 ? 9.208 5.184 -15.990 1.00 92.38 86 TRP A O 1
ATOM 669 N N . VAL A 1 87 ? 11.231 5.775 -15.229 1.00 90.81 87 VAL A N 1
ATOM 670 C CA . VAL A 1 87 ? 11.976 4.812 -16.039 1.00 90.81 87 VAL A CA 1
ATOM 671 C C . VAL A 1 87 ? 12.717 3.828 -15.141 1.00 90.81 87 VAL A C 1
ATOM 673 O O . VAL A 1 87 ? 13.337 4.218 -14.148 1.00 90.81 87 VAL A O 1
ATOM 676 N N . VAL A 1 88 ? 12.676 2.552 -15.512 1.00 89.00 88 VAL A N 1
ATOM 677 C CA . VAL A 1 88 ? 13.513 1.491 -14.949 1.00 89.00 88 VAL A CA 1
ATOM 678 C C . VAL A 1 88 ? 14.459 1.007 -16.047 1.00 89.00 88 VAL A C 1
ATOM 680 O O . VAL A 1 88 ? 13.987 0.493 -17.064 1.00 89.00 88 VAL A O 1
ATOM 683 N N . PRO A 1 89 ? 15.782 1.198 -15.899 1.00 86.88 89 PRO A N 1
ATOM 684 C CA . PRO A 1 89 ? 16.731 0.629 -16.840 1.00 86.88 89 PRO A CA 1
ATOM 685 C C . PRO A 1 89 ? 16.765 -0.896 -16.731 1.00 86.88 89 PRO A C 1
ATOM 687 O O . PRO A 1 89 ? 16.741 -1.434 -15.624 1.00 86.88 89 PRO A O 1
ATOM 690 N N . PHE A 1 90 ? 16.918 -1.577 -17.862 1.00 84.31 90 PHE A N 1
ATOM 691 C CA . PHE A 1 90 ? 17.392 -2.958 -17.890 1.00 84.31 90 PHE A CA 1
ATOM 692 C C . PHE A 1 90 ? 18.597 -3.092 -18.825 1.00 84.31 90 PHE A C 1
ATOM 694 O O . PHE A 1 90 ? 18.737 -2.395 -19.837 1.00 84.31 90 PHE A O 1
ATOM 701 N N . GLY A 1 91 ? 19.509 -3.984 -18.452 1.00 70.69 91 GLY A N 1
ATOM 702 C CA . GLY A 1 91 ? 20.803 -4.115 -19.093 1.00 70.69 91 GLY A CA 1
ATOM 703 C C . GLY A 1 91 ? 20.722 -5.119 -20.228 1.00 70.69 91 GLY A C 1
ATOM 704 O O . GLY A 1 91 ? 20.400 -6.281 -20.013 1.00 70.69 91 GLY A O 1
ATOM 705 N N . THR A 1 92 ? 21.116 -4.723 -21.436 1.00 64.06 92 THR A N 1
ATOM 706 C CA . THR A 1 92 ? 21.314 -5.673 -22.548 1.00 64.06 92 THR A CA 1
ATOM 707 C C . THR A 1 92 ? 22.639 -6.440 -22.443 1.00 64.06 92 THR A C 1
ATOM 709 O O . THR A 1 92 ? 22.908 -7.336 -23.235 1.00 64.06 92 THR A O 1
ATOM 712 N N . ASN A 1 93 ? 23.480 -6.087 -21.466 1.00 64.62 93 ASN A N 1
ATOM 713 C CA . ASN A 1 93 ? 24.819 -6.630 -21.221 1.00 64.62 93 ASN A CA 1
ATOM 714 C C . ASN A 1 93 ? 24.918 -7.448 -19.916 1.00 64.62 93 ASN A C 1
ATOM 716 O O . ASN A 1 93 ? 26.026 -7.738 -19.468 1.00 64.62 93 ASN A O 1
ATOM 720 N N . GLY A 1 94 ? 23.784 -7.769 -19.280 1.00 60.62 94 GLY A N 1
ATOM 721 C CA . GLY A 1 94 ? 23.727 -8.554 -18.041 1.00 60.62 94 GLY A CA 1
ATOM 722 C C . GLY A 1 94 ? 24.053 -7.792 -16.749 1.00 60.62 94 GLY A C 1
ATOM 723 O O . GLY A 1 94 ? 24.187 -8.424 -15.707 1.00 60.62 94 GLY A O 1
ATOM 724 N N . ARG A 1 95 ? 24.195 -6.455 -16.778 1.00 59.03 95 ARG A N 1
ATOM 725 C CA . ARG A 1 95 ? 24.430 -5.645 -15.560 1.00 59.03 95 ARG A CA 1
ATOM 726 C C . ARG A 1 95 ? 23.172 -5.330 -14.749 1.00 59.03 95 ARG A C 1
ATOM 728 O O . ARG A 1 95 ? 23.292 -5.093 -13.552 1.00 59.03 95 ARG A O 1
ATOM 735 N N . PHE A 1 96 ? 22.001 -5.322 -15.382 1.00 64.62 96 PHE A N 1
ATOM 736 C CA . PHE A 1 96 ? 20.713 -5.150 -14.710 1.00 64.62 96 PHE A CA 1
ATOM 737 C C . PHE A 1 96 ? 19.766 -6.256 -15.159 1.00 64.62 96 PHE A C 1
ATOM 739 O O . PHE A 1 96 ? 19.606 -6.471 -16.362 1.00 64.62 96 PHE A O 1
ATOM 746 N N . GLU A 1 97 ? 19.169 -6.945 -14.189 1.00 73.94 97 GLU A N 1
ATOM 747 C CA . GLU A 1 97 ? 18.135 -7.953 -14.427 1.00 73.94 97 GLU A CA 1
ATOM 748 C C . GLU A 1 97 ? 16.862 -7.296 -14.990 1.00 73.94 97 GLU A C 1
ATOM 750 O O . GLU A 1 97 ? 16.573 -6.127 -14.721 1.00 73.94 97 GLU A O 1
ATOM 755 N N . ASP A 1 98 ? 16.126 -8.036 -15.821 1.00 79.44 98 ASP A N 1
ATOM 756 C CA . ASP A 1 98 ? 14.867 -7.575 -16.405 1.00 79.44 98 ASP A CA 1
ATOM 757 C C . ASP A 1 98 ? 13.703 -7.804 -15.426 1.00 79.44 98 ASP A C 1
ATOM 759 O O . ASP A 1 98 ? 13.200 -8.918 -15.255 1.00 79.44 98 ASP A O 1
ATOM 763 N N . TRP A 1 99 ? 13.261 -6.712 -14.800 1.00 78.81 99 TRP A N 1
ATOM 764 C CA . TRP A 1 99 ? 12.147 -6.676 -13.847 1.00 78.81 99 TRP A CA 1
ATOM 765 C C . TRP A 1 99 ? 10.814 -6.267 -14.485 1.00 78.81 99 TRP A C 1
ATOM 767 O O 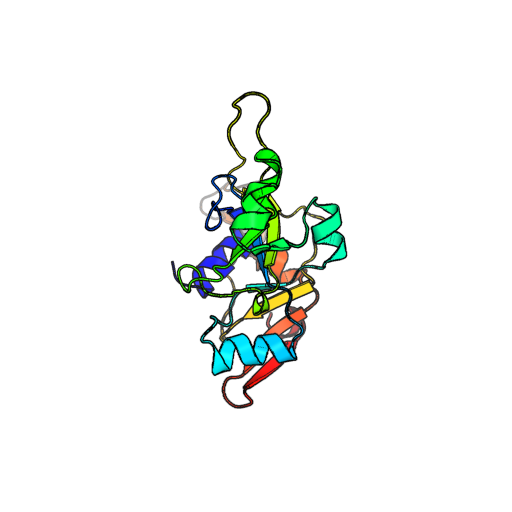. TRP A 1 99 ? 9.873 -5.909 -13.777 1.00 78.81 99 TRP A O 1
ATOM 777 N N . SER A 1 100 ? 10.694 -6.295 -15.816 1.00 82.56 100 SER A N 1
ATOM 778 C CA . SER A 1 100 ? 9.468 -5.872 -16.516 1.00 82.56 100 SER A CA 1
ATOM 779 C C . SER A 1 100 ? 8.222 -6.661 -16.096 1.00 82.56 100 SER A C 1
ATOM 781 O O . SER A 1 100 ? 7.106 -6.135 -16.123 1.00 82.56 100 SER A O 1
ATOM 783 N N . HIS A 1 101 ? 8.411 -7.900 -15.636 1.00 78.38 101 HIS A N 1
ATOM 784 C CA . HIS A 1 101 ? 7.357 -8.760 -15.102 1.00 78.38 101 HIS A CA 1
ATOM 785 C C . HIS A 1 101 ? 6.716 -8.226 -13.807 1.00 78.38 101 HIS A C 1
ATOM 787 O O . HIS A 1 101 ? 5.573 -8.576 -13.511 1.00 78.38 101 HIS A O 1
ATOM 793 N N . GLU A 1 102 ? 7.395 -7.349 -13.057 1.00 82.19 102 GLU A N 1
ATOM 794 C CA . GLU A 1 102 ? 6.837 -6.724 -11.850 1.00 82.19 102 GLU A CA 1
ATOM 795 C C . GLU A 1 102 ? 5.761 -5.682 -12.169 1.00 82.19 102 GLU A C 1
ATOM 797 O O . GLU A 1 102 ? 4.937 -5.368 -11.304 1.00 82.19 102 GLU A O 1
ATOM 802 N N . ARG A 1 103 ? 5.751 -5.165 -13.411 1.00 88.88 103 ARG A N 1
ATOM 803 C CA . ARG A 1 103 ? 4.785 -4.175 -13.907 1.00 88.88 103 ARG A CA 1
ATOM 804 C C . ARG A 1 103 ? 4.635 -3.026 -12.908 1.00 88.88 103 ARG A C 1
ATOM 806 O O . ARG A 1 103 ? 3.544 -2.794 -12.388 1.00 88.88 103 ARG A O 1
ATOM 813 N N . GLU A 1 104 ? 5.749 -2.369 -12.590 1.00 93.06 104 GLU A N 1
ATOM 814 C CA . GLU A 1 104 ? 5.824 -1.357 -11.536 1.00 93.06 104 GLU A CA 1
ATOM 815 C C . GLU A 1 104 ? 5.001 -0.100 -11.880 1.00 93.06 104 GLU A C 1
ATOM 817 O O . GLU A 1 104 ? 4.993 0.420 -13.000 1.00 93.06 104 GLU A O 1
ATOM 822 N N . TRP A 1 105 ? 4.323 0.414 -10.862 1.00 94.75 105 TRP A N 1
ATOM 823 C CA . TRP A 1 105 ? 3.615 1.684 -10.844 1.00 94.75 105 TRP A CA 1
ATOM 824 C C . TRP A 1 105 ? 4.193 2.558 -9.740 1.00 94.75 105 TRP A C 1
ATOM 826 O O . TRP A 1 105 ? 4.450 2.081 -8.636 1.00 94.75 105 TRP A O 1
ATOM 836 N N . ARG A 1 106 ? 4.366 3.851 -10.008 1.00 94.44 106 ARG A N 1
ATOM 837 C CA . ARG A 1 106 ? 4.919 4.817 -9.054 1.00 94.44 106 ARG A CA 1
ATOM 838 C C . ARG A 1 106 ? 3.934 5.934 -8.779 1.00 94.44 106 ARG A C 1
ATOM 840 O O . ARG A 1 106 ? 3.286 6.445 -9.686 1.00 94.44 106 ARG A O 1
ATOM 847 N N . LEU A 1 107 ? 3.879 6.344 -7.519 1.00 93.88 107 LEU A N 1
ATOM 848 C CA . LEU A 1 107 ? 3.260 7.584 -7.076 1.00 93.88 107 LEU A CA 1
ATOM 849 C C . LEU A 1 107 ? 4.362 8.460 -6.469 1.00 93.88 107 LEU A C 1
ATOM 851 O O . LEU A 1 107 ? 4.752 8.244 -5.316 1.00 93.88 107 LEU A O 1
ATOM 855 N N . PRO A 1 108 ? 4.942 9.385 -7.257 1.00 92.56 108 PRO A N 1
ATOM 856 C CA . PRO A 1 108 ? 6.068 10.194 -6.815 1.00 92.56 108 PRO A CA 1
ATOM 857 C C . PRO A 1 108 ? 5.654 11.160 -5.711 1.00 92.56 108 PRO A C 1
ATOM 859 O O . PRO A 1 108 ? 4.602 11.796 -5.787 1.00 92.56 108 PRO A O 1
ATOM 862 N N . MET A 1 109 ? 6.520 11.353 -4.720 1.00 91.31 109 MET A N 1
ATOM 863 C CA . MET A 1 109 ? 6.232 12.315 -3.667 1.00 91.31 109 MET A CA 1
ATOM 864 C C . MET A 1 109 ? 6.245 13.744 -4.221 1.00 91.31 109 MET A C 1
ATOM 866 O O . MET A 1 109 ? 7.156 14.112 -4.985 1.00 91.31 109 MET A O 1
ATOM 870 N N . PRO A 1 110 ? 5.257 14.577 -3.842 1.00 85.88 110 PRO A N 1
ATOM 871 C CA . PRO A 1 110 ? 5.331 16.000 -4.110 1.00 85.88 110 PRO A CA 1
ATOM 872 C C . PRO A 1 110 ? 6.492 16.613 -3.321 1.00 85.88 110 PRO A C 1
ATOM 874 O O . PRO A 1 110 ? 6.897 16.108 -2.269 1.00 85.88 110 PRO A O 1
ATOM 877 N N . ARG A 1 111 ? 7.038 17.714 -3.836 1.00 88.00 111 ARG A N 1
ATOM 878 C CA . ARG A 1 111 ? 7.977 18.554 -3.089 1.00 88.00 111 ARG A CA 1
ATOM 879 C C . ARG A 1 111 ? 7.209 19.630 -2.344 1.00 88.00 111 ARG A C 1
ATOM 881 O O . ARG A 1 111 ? 6.246 20.187 -2.867 1.00 88.00 111 ARG A O 1
ATOM 888 N N . ASN A 1 112 ? 7.664 19.953 -1.145 1.00 85.62 112 ASN A N 1
ATOM 889 C CA . ASN A 1 112 ? 7.239 21.152 -0.454 1.00 85.62 112 ASN A CA 1
ATOM 890 C C . ASN A 1 112 ? 7.849 22.368 -1.176 1.00 85.62 112 ASN A C 1
ATOM 892 O O . ASN A 1 112 ? 9.073 22.481 -1.229 1.00 85.62 112 ASN A O 1
ATOM 896 N N . PRO A 1 113 ? 7.043 23.302 -1.710 1.00 86.69 113 PRO A N 1
ATOM 897 C CA . PRO A 1 113 ? 7.564 24.442 -2.464 1.00 86.69 113 PRO A CA 1
ATOM 898 C C . PRO A 1 113 ? 8.382 25.417 -1.605 1.00 86.69 113 PRO A C 1
ATOM 900 O O . PRO A 1 113 ? 9.152 26.201 -2.148 1.00 86.69 113 PRO A O 1
ATOM 903 N N . LYS A 1 114 ? 8.230 25.383 -0.274 1.00 90.19 114 LYS A N 1
ATOM 904 C CA . LYS A 1 114 ? 8.959 26.263 0.650 1.00 90.19 114 LYS A CA 1
ATOM 905 C C . LYS A 1 114 ? 10.318 25.700 1.057 1.00 90.19 114 LYS A C 1
ATOM 907 O O . LYS A 1 114 ? 11.267 26.462 1.175 1.00 90.19 114 LYS A O 1
ATOM 912 N N . THR A 1 115 ? 10.401 24.392 1.303 1.00 90.38 115 THR A N 1
ATOM 913 C CA . THR A 1 115 ? 11.634 23.744 1.795 1.00 90.38 115 THR A CA 1
ATOM 914 C C . THR A 1 115 ? 12.385 22.983 0.708 1.00 90.38 115 THR A C 1
ATOM 916 O O . THR A 1 115 ? 13.531 22.605 0.913 1.00 90.38 115 THR A O 1
ATOM 919 N N . ASN A 1 116 ? 11.755 22.755 -0.450 1.00 85.19 116 ASN A N 1
ATOM 920 C CA . ASN A 1 116 ? 12.238 21.897 -1.536 1.00 85.19 116 ASN A CA 1
ATOM 921 C C . ASN A 1 116 ? 12.454 20.420 -1.132 1.00 85.19 116 ASN A C 1
ATOM 923 O O . ASN A 1 116 ? 12.976 19.631 -1.918 1.00 85.19 116 ASN A O 1
ATOM 927 N N . GLU A 1 117 ? 12.017 20.027 0.067 1.00 87.94 117 GLU A N 1
ATOM 928 C CA . GLU A 1 117 ? 12.064 18.650 0.558 1.00 87.94 117 GLU A CA 1
ATOM 929 C C . GLU A 1 117 ? 10.840 17.857 0.087 1.00 87.94 117 GLU A C 1
ATOM 931 O O . GLU A 1 117 ? 9.756 18.412 -0.115 1.00 87.94 117 GLU A O 1
ATOM 936 N N . TYR A 1 118 ? 10.988 16.543 -0.069 1.00 86.06 118 TYR A N 1
ATOM 937 C CA . TYR A 1 118 ? 9.857 15.665 -0.361 1.00 86.06 118 TYR A CA 1
ATOM 938 C C . TYR A 1 118 ? 9.010 15.426 0.886 1.00 86.06 118 TYR A C 1
ATOM 940 O O . TYR A 1 118 ? 9.534 15.269 1.990 1.00 86.06 118 TYR A O 1
ATOM 948 N N . TYR A 1 119 ? 7.692 15.325 0.707 1.00 83.75 119 TYR A N 1
ATOM 949 C CA . TYR A 1 119 ? 6.842 14.828 1.784 1.00 83.75 119 TYR A CA 1
ATOM 950 C C . TYR A 1 119 ? 7.251 13.386 2.146 1.00 83.75 119 TYR A C 1
ATOM 952 O O . TYR A 1 119 ? 7.528 12.588 1.249 1.00 83.75 119 TYR A O 1
ATOM 960 N N . PRO A 1 120 ? 7.277 13.019 3.440 1.00 80.12 120 PRO A N 1
ATOM 961 C CA . PRO A 1 120 ? 7.804 11.724 3.879 1.00 80.12 120 PRO A CA 1
ATOM 962 C C . PRO A 1 120 ? 6.822 10.563 3.665 1.00 80.12 120 PRO A C 1
ATOM 964 O O . PRO A 1 120 ? 7.211 9.395 3.716 1.00 80.12 120 PRO A O 1
ATOM 967 N N . ALA A 1 121 ? 5.534 10.867 3.483 1.00 85.38 121 ALA A N 1
ATOM 968 C CA . ALA A 1 121 ? 4.488 9.871 3.315 1.00 85.38 121 ALA A CA 1
ATOM 969 C C . ALA A 1 121 ? 3.252 10.438 2.611 1.00 85.38 121 ALA A C 1
ATOM 971 O O . ALA A 1 121 ? 2.952 11.629 2.710 1.00 85.38 121 ALA A O 1
ATOM 972 N N . ILE A 1 122 ? 2.504 9.548 1.969 1.00 86.75 122 ILE A N 1
ATOM 973 C CA . ILE A 1 122 ? 1.164 9.801 1.440 1.00 86.75 122 ILE A CA 1
ATOM 974 C C . ILE A 1 122 ? 0.169 9.420 2.524 1.00 86.75 122 ILE A C 1
ATOM 976 O O . ILE A 1 122 ? 0.268 8.335 3.091 1.00 86.75 122 ILE A O 1
ATOM 980 N N . SER A 1 123 ? -0.766 10.315 2.836 1.00 90.06 123 SER A N 1
ATOM 981 C CA . SER A 1 123 ? -1.847 10.023 3.780 1.00 90.06 123 SER A CA 1
ATOM 982 C C . SER A 1 123 ? -3.097 9.628 3.007 1.00 90.06 123 SER A C 1
ATOM 984 O O . SER A 1 123 ? -3.489 10.336 2.080 1.00 90.06 123 SER A O 1
ATOM 986 N N . PHE A 1 124 ? -3.733 8.529 3.402 1.00 89.94 124 PHE A N 1
ATOM 987 C CA . PHE A 1 124 ? -5.046 8.170 2.881 1.00 89.94 124 PHE A CA 1
ATOM 988 C C . PHE A 1 124 ? -6.074 9.195 3.355 1.00 89.94 124 PHE A C 1
ATOM 990 O O . PHE A 1 124 ? -6.155 9.505 4.547 1.00 89.94 124 PHE A O 1
ATOM 997 N N . GLN A 1 125 ? -6.861 9.732 2.425 1.00 87.19 125 GLN A N 1
ATOM 998 C CA . GLN A 1 125 ? -7.932 10.658 2.776 1.00 87.19 125 GLN A CA 1
ATOM 999 C C . GLN A 1 125 ? -9.066 9.901 3.469 1.00 87.19 125 GLN A C 1
ATOM 1001 O O . GLN A 1 125 ? -9.205 8.689 3.302 1.00 87.19 125 GLN A O 1
ATOM 1006 N N . LYS A 1 126 ? -9.912 10.615 4.224 1.00 84.75 126 LYS A N 1
ATOM 1007 C CA . LYS A 1 126 ? -11.095 10.021 4.877 1.00 84.75 126 LYS A CA 1
ATOM 1008 C C . LYS A 1 126 ? -12.054 9.352 3.889 1.00 84.75 126 LYS A C 1
ATOM 1010 O O . LYS A 1 126 ? -12.777 8.453 4.273 1.00 84.75 126 LYS A O 1
ATOM 1015 N N . THR A 1 127 ? -12.057 9.799 2.639 1.00 84.19 127 THR A N 1
ATOM 1016 C CA . THR A 1 127 ? -12.864 9.238 1.552 1.00 84.19 127 THR A CA 1
ATOM 1017 C C . THR A 1 127 ? -12.179 8.076 0.837 1.00 84.19 127 THR A C 1
ATOM 1019 O O . THR A 1 127 ? -12.819 7.397 0.041 1.00 84.19 127 THR A O 1
ATOM 1022 N N . THR A 1 128 ? -10.884 7.842 1.080 1.00 85.06 128 THR A N 1
ATOM 1023 C CA . THR A 1 128 ? -10.164 6.751 0.426 1.00 85.06 128 THR A CA 1
ATOM 1024 C C . THR A 1 128 ? -10.599 5.419 1.008 1.00 85.06 128 THR A C 1
ATOM 1026 O O . THR A 1 128 ? -10.500 5.212 2.221 1.00 85.06 128 THR A O 1
ATOM 1029 N N . THR A 1 129 ? -11.009 4.525 0.116 1.00 86.69 129 THR A N 1
ATOM 1030 C CA . THR A 1 129 ? -11.434 3.157 0.407 1.00 86.69 129 THR A CA 1
ATOM 1031 C C . THR A 1 129 ? -10.430 2.216 -0.248 1.00 86.69 129 THR A C 1
ATOM 1033 O O . THR A 1 129 ? -10.116 2.382 -1.423 1.00 86.69 129 THR A O 1
ATOM 1036 N N . LEU A 1 130 ? -9.882 1.249 0.491 1.00 94.31 130 LEU A N 1
ATOM 1037 C CA . LEU A 1 130 ? -9.000 0.251 -0.119 1.00 94.31 130 LEU A CA 1
ATOM 1038 C C . LEU A 1 130 ? -9.834 -0.768 -0.893 1.00 94.31 130 LEU A C 1
ATOM 1040 O O . LEU A 1 130 ? -10.880 -1.205 -0.412 1.00 94.31 130 LEU A O 1
ATOM 1044 N N . GLN A 1 131 ? -9.343 -1.183 -2.062 1.00 94.88 131 GLN A N 1
ATOM 1045 C CA . GLN A 1 131 ? -9.973 -2.266 -2.815 1.00 94.88 131 GLN A CA 1
ATOM 1046 C C . GLN A 1 131 ? -9.862 -3.575 -2.036 1.00 94.88 131 GLN A C 1
ATOM 1048 O O . GLN A 1 131 ? -10.838 -4.304 -1.918 1.00 94.88 131 GLN A O 1
ATOM 1053 N N . ALA A 1 132 ? -8.681 -3.856 -1.486 1.00 95.75 132 ALA A N 1
ATOM 1054 C CA . ALA A 1 132 ? -8.500 -4.990 -0.600 1.00 95.75 132 ALA A CA 1
ATOM 1055 C C . ALA A 1 132 ? -7.314 -4.811 0.350 1.00 95.75 132 ALA A C 1
ATOM 1057 O O . ALA A 1 132 ? -6.427 -3.978 0.131 1.00 95.75 132 ALA A O 1
ATOM 1058 N N . ILE A 1 133 ? -7.268 -5.646 1.384 1.00 97.12 133 ILE A N 1
ATOM 1059 C CA . ILE A 1 133 ? -6.095 -5.841 2.240 1.00 97.12 133 ILE A CA 1
ATOM 1060 C C . ILE A 1 133 ? -5.659 -7.298 2.122 1.00 97.12 133 ILE A C 1
ATOM 1062 O O . ILE A 1 133 ? -6.453 -8.194 2.383 1.00 97.12 133 ILE A O 1
ATOM 1066 N N . LEU A 1 134 ? -4.400 -7.535 1.756 1.00 97.12 134 LEU A N 1
ATOM 1067 C CA . LEU A 1 134 ? -3.815 -8.871 1.690 1.00 97.12 134 LEU A CA 1
ATOM 1068 C C . LEU A 1 134 ? -3.194 -9.239 3.041 1.00 97.12 134 LEU A C 1
ATOM 1070 O O . LEU A 1 134 ? -2.288 -8.545 3.514 1.00 97.12 134 LEU A O 1
ATOM 1074 N N . VAL A 1 135 ? -3.643 -10.351 3.620 1.00 97.12 135 VAL A N 1
ATOM 1075 C CA . VAL A 1 135 ? -3.128 -10.919 4.869 1.00 97.12 135 VAL A CA 1
ATOM 1076 C C . VAL A 1 135 ? -2.605 -12.336 4.665 1.00 97.12 135 VAL A C 1
ATOM 1078 O O . VAL A 1 135 ? -3.192 -13.159 3.960 1.00 97.12 135 VAL A O 1
ATOM 1081 N N . GLY A 1 136 ? -1.477 -12.619 5.311 1.00 96.06 136 GLY A N 1
ATOM 1082 C CA . GLY A 1 136 ? -0.760 -13.882 5.168 1.00 96.06 136 GLY A CA 1
ATOM 1083 C C . GLY A 1 136 ? -1.208 -14.968 6.130 1.00 96.06 136 GLY A C 1
ATOM 1084 O O . GLY A 1 136 ? -0.839 -16.126 5.961 1.00 96.06 136 GLY A O 1
ATOM 1085 N N . ASP A 1 137 ? -1.947 -14.570 7.158 1.00 94.06 137 ASP A N 1
ATOM 1086 C CA . ASP A 1 137 ? -2.401 -15.416 8.248 1.00 94.06 137 ASP A CA 1
ATOM 1087 C C . ASP A 1 137 ? -3.881 -15.092 8.523 1.00 94.06 137 ASP A C 1
ATOM 1089 O O . ASP A 1 137 ? -4.188 -13.941 8.850 1.00 94.06 137 ASP A O 1
ATOM 1093 N N . PRO A 1 138 ? -4.802 -16.068 8.397 1.00 90.88 138 PRO A N 1
ATOM 1094 C CA . PRO A 1 138 ? -6.231 -15.859 8.639 1.00 90.88 138 PRO A CA 1
ATOM 1095 C C . PRO A 1 138 ? -6.556 -15.443 10.080 1.00 90.88 138 PRO A C 1
ATOM 1097 O O . PRO A 1 138 ? -7.595 -14.822 10.317 1.00 90.88 138 PRO A O 1
ATOM 1100 N N . ALA A 1 139 ? -5.698 -15.771 11.049 1.00 92.75 139 ALA A N 1
ATOM 1101 C CA . ALA A 1 139 ? -5.871 -15.380 12.445 1.00 92.75 139 ALA A CA 1
ATOM 1102 C C . ALA A 1 139 ? -5.337 -13.968 12.736 1.00 92.75 139 ALA A C 1
ATOM 1104 O O . ALA A 1 139 ? -5.609 -13.412 13.800 1.00 92.75 139 ALA A O 1
ATOM 1105 N N . TRP A 1 140 ? -4.585 -13.368 11.810 1.00 95.50 140 TRP A N 1
ATOM 1106 C CA . TRP A 1 140 ? -4.007 -12.049 12.019 1.00 95.50 140 TRP A CA 1
ATOM 1107 C C . TRP A 1 140 ? -5.071 -10.954 11.989 1.00 95.50 140 TRP A C 1
ATOM 1109 O O . TRP A 1 140 ? -5.969 -10.950 11.144 1.00 95.50 140 TRP A O 1
ATOM 1119 N N . ARG A 1 141 ? -4.937 -9.988 12.898 1.00 95.12 141 ARG A N 1
ATOM 1120 C CA . ARG A 1 141 ? -5.743 -8.767 12.954 1.00 95.12 141 ARG A CA 1
ATOM 1121 C C . ARG A 1 141 ? -4.836 -7.557 13.151 1.00 95.12 141 ARG A C 1
ATOM 1123 O O . ARG A 1 141 ? -3.798 -7.698 13.805 1.00 95.12 141 ARG A O 1
ATOM 1130 N N . PRO A 1 142 ? -5.212 -6.386 12.612 1.00 97.06 142 PRO A N 1
ATOM 1131 C CA . PRO A 1 142 ? -4.486 -5.164 12.902 1.00 97.06 142 PRO A CA 1
ATOM 1132 C C . PRO A 1 142 ? -4.679 -4.756 14.365 1.00 97.06 142 PRO A C 1
ATOM 1134 O O . PRO A 1 142 ? -5.711 -5.034 14.980 1.00 97.06 142 PRO A O 1
ATOM 1137 N N . THR A 1 143 ? -3.691 -4.054 14.902 1.00 97.50 143 THR A N 1
ATOM 1138 C CA . THR A 1 143 ? -3.734 -3.454 16.230 1.00 97.50 143 THR A CA 1
ATOM 1139 C C . THR A 1 143 ? -4.865 -2.417 16.281 1.00 97.50 143 THR A C 1
ATOM 1141 O O . THR A 1 143 ? -4.908 -1.531 15.418 1.00 97.50 143 THR A O 1
ATOM 1144 N N . PRO A 1 144 ? -5.779 -2.490 17.269 1.00 96.88 144 PRO A N 1
ATOM 1145 C CA . PRO A 1 144 ? -6.795 -1.464 17.466 1.00 96.88 144 PRO A CA 1
ATOM 1146 C C . PRO A 1 144 ? -6.182 -0.075 17.675 1.00 96.88 144 PRO A C 1
ATOM 1148 O O . PRO A 1 144 ? -5.122 0.073 18.285 1.00 96.88 144 PRO A O 1
ATOM 1151 N N . VAL A 1 145 ? -6.866 0.951 17.182 1.00 96.19 145 VAL A N 1
ATOM 1152 C CA . VAL A 1 145 ? -6.495 2.363 17.327 1.00 96.19 145 VAL A CA 1
ATOM 1153 C C . VAL A 1 145 ? -7.509 3.087 18.202 1.00 96.19 145 VAL A C 1
ATOM 1155 O O . VAL A 1 145 ? -8.660 2.664 18.308 1.00 96.19 145 VAL A O 1
ATOM 1158 N N . GLY A 1 146 ? -7.082 4.183 18.828 1.00 93.25 146 GLY A N 1
ATOM 1159 C CA . GLY A 1 146 ? -7.976 5.059 19.578 1.00 93.25 146 GLY A CA 1
ATOM 1160 C C . GLY A 1 146 ? -9.079 5.621 18.682 1.00 93.25 146 GLY A C 1
ATOM 1161 O O . GLY A 1 146 ? -8.807 6.142 17.597 1.00 93.25 146 GLY A O 1
ATOM 1162 N N . SER A 1 147 ? -10.328 5.487 19.122 1.00 90.50 147 SER A N 1
ATOM 1163 C CA . SER A 1 147 ? -11.506 6.002 18.410 1.00 90.50 147 SER A CA 1
ATOM 1164 C C . SER A 1 147 ? -11.694 7.516 18.582 1.00 90.50 147 SER A C 1
ATOM 1166 O O . SER A 1 147 ? -12.549 8.116 17.929 1.00 90.50 147 SER A O 1
ATOM 1168 N N . GLY A 1 148 ? -10.940 8.149 19.488 1.00 90.38 148 GLY A N 1
ATOM 1169 C CA . GLY A 1 148 ? -11.186 9.505 19.972 1.00 90.38 148 GLY A CA 1
ATOM 1170 C C . GLY A 1 148 ? -12.349 9.611 20.965 1.00 90.38 148 GLY A C 1
ATOM 1171 O O . GLY A 1 148 ? -12.598 10.701 21.482 1.00 90.38 148 GLY A O 1
ATOM 1172 N N . VAL A 1 149 ? -13.056 8.512 21.249 1.00 92.06 149 VAL A N 1
ATOM 1173 C CA . VAL A 1 149 ? -14.148 8.451 22.228 1.00 92.06 149 VAL A CA 1
ATOM 1174 C C . VAL A 1 149 ? -13.595 7.967 23.562 1.00 92.06 149 VAL A C 1
ATOM 1176 O O . VAL A 1 149 ? -13.069 6.861 23.656 1.00 92.06 149 VAL A O 1
ATOM 1179 N N . TRP A 1 150 ? -13.747 8.775 24.608 1.00 94.69 150 TRP A N 1
ATOM 1180 C CA . TRP A 1 150 ? -13.345 8.416 25.969 1.00 94.69 150 TRP A CA 1
ATOM 1181 C C . TRP A 1 150 ? -14.570 8.051 26.790 1.00 94.69 150 TRP A C 1
ATOM 1183 O O . TRP A 1 150 ? -15.582 8.744 26.700 1.00 94.69 150 TRP A O 1
ATOM 1193 N N . ILE A 1 151 ? -14.490 6.991 27.591 1.00 93.69 151 ILE A N 1
ATOM 1194 C CA . ILE A 1 151 ? -15.576 6.565 28.479 1.00 93.69 151 ILE A CA 1
ATOM 1195 C C . ILE A 1 151 ? -15.051 6.435 29.900 1.00 93.69 151 ILE A C 1
ATOM 1197 O O . ILE A 1 151 ? -14.016 5.814 30.129 1.00 93.69 151 ILE A O 1
ATOM 1201 N N . ASP A 1 152 ? -15.793 6.995 30.852 1.00 93.69 152 ASP A N 1
ATOM 1202 C CA . ASP A 1 152 ? -15.586 6.715 32.268 1.00 93.69 152 ASP A CA 1
ATOM 1203 C C . ASP A 1 152 ? -16.232 5.365 32.609 1.00 93.69 152 ASP A C 1
ATOM 1205 O O . ASP A 1 152 ? -17.457 5.228 32.572 1.00 93.69 152 ASP A O 1
ATOM 1209 N N . TYR A 1 153 ? -15.431 4.346 32.931 1.00 90.56 153 TYR A N 1
ATOM 1210 C CA . TYR A 1 153 ? -15.950 2.991 33.161 1.00 90.56 153 TYR A CA 1
ATOM 1211 C C . TYR A 1 153 ? -16.733 2.839 34.473 1.00 90.56 153 TYR A C 1
ATOM 1213 O O . TYR A 1 153 ? -17.384 1.814 34.677 1.00 90.56 153 TYR A O 1
ATOM 1221 N N . THR A 1 154 ? -16.702 3.835 35.365 1.00 92.81 154 THR A N 1
ATOM 1222 C CA . THR A 1 154 ? -17.493 3.822 36.607 1.00 92.81 154 THR A CA 1
ATOM 1223 C C . THR A 1 154 ? -18.910 4.344 36.397 1.00 92.81 154 THR A C 1
ATOM 1225 O O . THR A 1 154 ? -19.828 3.924 37.100 1.00 92.81 154 THR A O 1
ATOM 1228 N N . THR A 1 155 ? -19.108 5.229 35.416 1.00 91.94 155 THR A N 1
ATOM 1229 C CA . THR A 1 155 ? -20.412 5.855 35.131 1.00 91.94 155 THR A CA 1
ATOM 1230 C C . THR A 1 155 ? -21.007 5.457 33.781 1.00 91.94 155 THR A C 1
ATOM 1232 O O . THR A 1 155 ? -22.205 5.633 33.565 1.00 91.94 155 THR A O 1
ATOM 1235 N N . GLY A 1 156 ? -20.189 4.942 32.862 1.00 90.19 156 GLY A N 1
ATOM 1236 C CA . GLY A 1 156 ? -20.551 4.672 31.471 1.00 90.19 156 GLY A CA 1
ATOM 1237 C C . GLY A 1 156 ? -20.705 5.926 30.602 1.00 90.19 156 GLY A C 1
ATOM 1238 O O . GLY A 1 156 ? -21.161 5.813 29.465 1.00 90.19 156 GLY A O 1
ATOM 1239 N N . GLN A 1 157 ? -20.369 7.121 31.105 1.00 92.38 157 GLN A N 1
ATOM 1240 C CA . GLN A 1 157 ? -20.524 8.373 30.359 1.00 92.38 157 GLN A CA 1
ATOM 1241 C C . GLN A 1 157 ? -19.336 8.651 29.434 1.00 92.38 157 GLN A C 1
ATOM 1243 O O . GLN A 1 157 ? -18.186 8.356 29.759 1.00 92.38 157 GLN A O 1
ATOM 1248 N N . GLN A 1 158 ? -19.626 9.249 28.274 1.00 91.56 158 GLN A N 1
ATOM 1249 C CA . GLN A 1 158 ? -18.600 9.714 27.344 1.00 91.56 158 GLN A CA 1
ATOM 1250 C C . GLN A 1 158 ? -17.973 11.033 27.808 1.00 91.56 158 GLN A C 1
ATOM 1252 O O . GLN A 1 158 ? -18.668 11.930 28.287 1.00 91.56 158 GLN A O 1
ATOM 1257 N N . HIS A 1 159 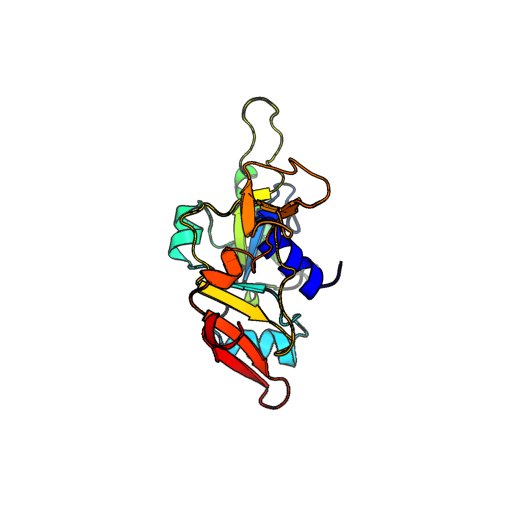? -16.670 11.174 27.581 1.00 86.00 159 HIS A N 1
ATOM 1258 C CA . HIS A 1 159 ? -15.882 12.355 27.911 1.00 86.00 159 HIS A CA 1
ATOM 1259 C C . HIS A 1 159 ? -15.107 12.884 26.690 1.00 86.00 159 HIS A C 1
ATOM 1261 O O . HIS A 1 159 ? -14.771 12.123 25.784 1.00 86.00 159 HIS A O 1
ATOM 1267 N N . PRO A 1 160 ? -14.782 14.192 26.654 1.00 80.88 160 PRO A N 1
ATOM 1268 C CA . PRO A 1 160 ? -14.023 14.801 25.556 1.00 80.88 160 PRO A CA 1
ATOM 1269 C C . PRO A 1 160 ? -12.515 14.475 25.582 1.00 80.88 160 PRO A C 1
ATOM 1271 O O . PRO A 1 160 ? -11.767 14.981 24.749 1.00 80.88 160 PRO A O 1
ATOM 1274 N N . GLY A 1 161 ? -12.048 13.683 26.549 1.00 81.81 161 GLY A N 1
ATOM 1275 C CA . GLY A 1 161 ? -10.641 13.342 26.747 1.00 81.81 161 GLY A CA 1
ATOM 1276 C C . GLY A 1 161 ? -10.421 12.586 28.062 1.00 81.81 161 GLY A C 1
ATOM 1277 O O . GLY A 1 161 ? -11.401 12.250 28.734 1.00 81.81 161 GLY A O 1
ATOM 1278 N N . PRO A 1 162 ? -9.158 12.361 28.469 1.00 83.81 162 PRO A N 1
ATOM 1279 C CA . PRO A 1 162 ? -8.818 11.752 29.755 1.00 83.81 162 PRO A CA 1
ATOM 1280 C C . PRO A 1 162 ? -9.133 12.724 30.903 1.00 83.81 162 PRO A C 1
ATOM 1282 O O . PRO A 1 162 ? -8.256 13.413 31.421 1.00 83.81 162 PRO A O 1
ATOM 1285 N N . ALA A 1 163 ? -10.414 12.839 31.257 1.00 82.62 163 ALA A N 1
ATOM 1286 C CA . ALA A 1 163 ? -10.895 13.777 32.269 1.00 82.62 163 ALA A CA 1
ATOM 1287 C C . ALA A 1 163 ? -10.644 13.267 33.696 1.00 82.62 163 ALA A C 1
ATOM 1289 O O . ALA A 1 163 ? -10.432 14.061 34.612 1.00 82.62 163 ALA A O 1
ATOM 1290 N N . THR A 1 164 ? -10.657 11.946 33.883 1.00 83.88 164 THR A N 1
ATOM 1291 C CA . THR A 1 164 ? -10.432 11.270 35.165 1.00 83.88 164 THR A CA 1
ATOM 1292 C C . THR A 1 164 ? -9.498 10.075 34.975 1.00 83.88 164 THR A C 1
ATOM 1294 O O . THR A 1 164 ? -9.280 9.609 33.859 1.00 83.88 164 THR A O 1
ATOM 1297 N N . THR A 1 165 ? -8.973 9.529 36.074 1.00 89.44 165 THR A N 1
ATOM 1298 C CA . THR A 1 165 ? -8.227 8.254 36.067 1.00 89.44 165 THR A CA 1
ATOM 1299 C C . THR A 1 165 ? -9.091 7.050 35.692 1.00 89.44 165 THR A C 1
ATOM 1301 O O . THR A 1 165 ? -8.560 5.970 35.459 1.00 89.44 165 THR A O 1
ATOM 1304 N N . PHE A 1 166 ? -10.414 7.226 35.674 1.00 90.50 166 PHE A N 1
ATOM 1305 C CA . PHE A 1 166 ? -11.390 6.212 35.293 1.00 90.50 166 PHE A CA 1
ATOM 1306 C C . PHE A 1 166 ? -11.823 6.348 33.824 1.00 90.50 166 PHE A C 1
ATOM 1308 O O . PHE A 1 166 ? -12.636 5.561 33.350 1.00 90.50 166 PHE A O 1
ATOM 1315 N N . CYS A 1 167 ? -11.301 7.345 33.099 1.00 91.50 167 CYS A N 1
ATOM 1316 C CA . CYS A 1 167 ? -11.537 7.516 31.672 1.00 91.50 167 CYS A CA 1
ATOM 1317 C C . CYS A 1 167 ? -10.539 6.683 30.866 1.00 91.50 167 CYS A C 1
ATOM 1319 O O . CYS A 1 167 ? -9.333 6.925 30.934 1.00 91.50 167 CYS A O 1
ATOM 1321 N N . GLU A 1 168 ? -11.045 5.780 30.035 1.00 92.88 168 GLU A N 1
ATOM 1322 C CA . GLU A 1 168 ? -10.252 5.057 29.042 1.00 92.88 168 GLU A CA 1
ATOM 1323 C C . GLU A 1 168 ? -10.746 5.390 27.634 1.00 92.88 168 GLU A C 1
ATOM 1325 O O . GLU A 1 168 ? -11.945 5.561 27.394 1.00 92.88 168 GLU A O 1
ATOM 1330 N N . GLU A 1 169 ? -9.810 5.521 26.695 1.00 94.38 169 GLU A N 1
ATOM 1331 C CA . GLU A 1 169 ? -10.158 5.687 25.290 1.00 94.38 169 GLU A CA 1
ATOM 1332 C C . GLU A 1 169 ? -10.666 4.353 24.743 1.00 94.38 169 GLU A C 1
ATOM 1334 O O . GLU A 1 169 ? -9.986 3.327 24.829 1.00 94.38 169 GLU A O 1
ATOM 1339 N N . GLN A 1 170 ? -11.854 4.360 24.143 1.00 93.56 170 GLN A N 1
ATOM 1340 C CA . GLN A 1 170 ? -12.320 3.206 23.396 1.00 93.56 170 GLN A CA 1
ATOM 1341 C C . GLN A 1 170 ? -11.421 2.982 22.188 1.00 93.56 170 GLN A C 1
ATOM 1343 O O . GLN A 1 170 ? -11.106 3.912 21.439 1.00 93.56 170 GLN A O 1
ATOM 1348 N N . THR A 1 171 ? -11.066 1.723 21.966 1.00 95.56 171 THR A N 1
ATOM 1349 C CA . THR A 1 171 ? -10.313 1.318 20.786 1.00 95.56 171 THR A CA 1
ATOM 1350 C C . THR A 1 171 ? -11.226 0.640 19.777 1.00 95.56 171 THR A C 1
ATOM 1352 O O . THR A 1 171 ? -12.210 -0.010 20.127 1.00 95.56 171 THR A O 1
ATOM 1355 N N . GLU A 1 172 ? -10.896 0.802 18.505 1.00 95.00 172 GLU A N 1
ATOM 1356 C CA . GLU A 1 172 ? -11.580 0.165 17.386 1.00 95.00 172 GLU A CA 1
ATOM 1357 C C . GLU A 1 172 ? -10.558 -0.330 16.362 1.00 95.00 172 GLU A C 1
ATOM 1359 O O . GLU A 1 172 ? -9.405 0.106 16.345 1.00 95.00 172 GLU A O 1
ATOM 1364 N N . LEU A 1 173 ? -10.963 -1.239 15.473 1.00 96.25 173 LEU A N 1
ATOM 1365 C CA . LEU A 1 173 ? -10.101 -1.616 14.354 1.00 96.25 173 LEU A CA 1
ATOM 1366 C C . LEU A 1 173 ? -9.840 -0.395 13.449 1.00 96.25 173 LEU A C 1
ATOM 1368 O O . LEU A 1 173 ? -10.739 0.438 13.271 1.00 96.25 173 LEU A O 1
ATOM 1372 N N . PRO A 1 174 ? -8.648 -0.283 12.831 1.00 96.56 174 PRO A N 1
ATOM 1373 C CA . PRO A 1 174 ? -8.319 0.858 11.986 1.00 96.56 174 PRO A CA 1
ATOM 1374 C C . PRO A 1 174 ? -9.345 1.089 10.878 1.00 96.56 174 PRO A C 1
ATOM 1376 O O . PRO A 1 174 ? -9.821 0.140 10.253 1.00 96.56 174 PRO A O 1
ATOM 1379 N N . ARG A 1 175 ? -9.634 2.359 10.573 1.00 95.19 175 ARG A N 1
ATOM 1380 C CA . ARG A 1 175 ? -10.597 2.748 9.529 1.00 95.19 175 ARG A CA 1
ATO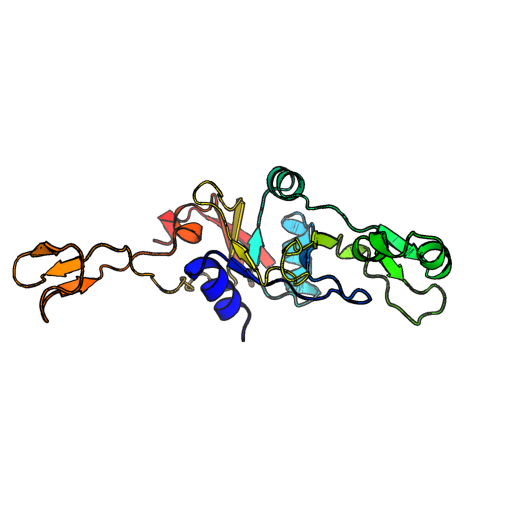M 1381 C C . ARG A 1 175 ? -10.370 2.002 8.213 1.00 95.19 175 ARG A C 1
ATOM 1383 O O . ARG A 1 175 ? -11.304 1.439 7.663 1.00 95.19 175 ARG A O 1
ATOM 1390 N N . LEU A 1 176 ? -9.121 1.962 7.738 1.00 95.94 176 LEU A N 1
ATOM 1391 C CA . LEU A 1 176 ? -8.775 1.308 6.472 1.00 95.94 176 LEU A CA 1
ATOM 1392 C C . LEU A 1 176 ? -9.102 -0.188 6.462 1.00 95.94 176 LEU A C 1
ATOM 1394 O O . LEU A 1 176 ? -9.391 -0.715 5.399 1.00 95.94 176 LEU A O 1
ATOM 1398 N N . TRP A 1 177 ? -9.069 -0.855 7.621 1.00 96.19 177 TRP A N 1
ATOM 1399 C CA . TRP A 1 177 ? -9.518 -2.239 7.756 1.00 96.19 177 TRP A CA 1
ATOM 1400 C C . T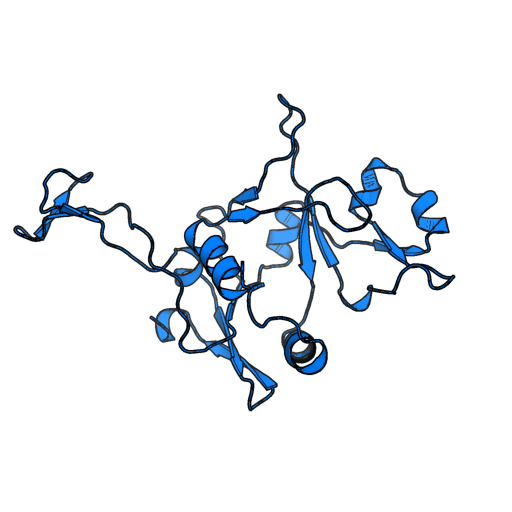RP A 1 177 ? -11.039 -2.341 7.681 1.00 96.19 177 TRP A C 1
ATOM 1402 O O . TRP A 1 177 ? -11.563 -3.120 6.894 1.00 96.19 177 TRP A O 1
ATOM 1412 N N . ARG A 1 178 ? -11.745 -1.530 8.478 1.00 94.75 178 ARG A N 1
ATOM 1413 C CA . ARG A 1 178 ? -13.215 -1.548 8.565 1.00 94.75 178 ARG A CA 1
ATOM 1414 C C . ARG A 1 178 ? -13.895 -1.169 7.250 1.00 94.75 178 ARG A C 1
ATOM 1416 O O . ARG A 1 178 ? -14.976 -1.667 6.965 1.00 94.75 178 ARG A O 1
ATOM 1423 N N . GLU A 1 179 ? -13.272 -0.279 6.483 1.00 94.69 179 GLU A N 1
ATOM 1424 C CA . GLU A 1 179 ? -13.818 0.273 5.242 1.00 94.69 179 GLU A CA 1
ATOM 1425 C C . GLU A 1 179 ? -13.243 -0.381 3.977 1.00 94.69 179 GLU A C 1
ATOM 1427 O O . GLU A 1 179 ? -13.682 -0.038 2.886 1.00 94.69 179 GLU A O 1
ATOM 1432 N N . ALA A 1 180 ? -12.273 -1.298 4.069 1.00 95.56 180 ALA A N 1
ATOM 1433 C CA . ALA A 1 180 ? -11.809 -2.025 2.884 1.00 95.56 180 ALA A CA 1
ATOM 1434 C C . ALA A 1 180 ? -12.977 -2.779 2.227 1.00 95.56 180 ALA A C 1
ATOM 1436 O O . ALA A 1 180 ? -13.824 -3.334 2.923 1.00 95.56 180 ALA A O 1
ATOM 1437 N N . GLN A 1 181 ? -13.020 -2.829 0.892 1.00 95.75 181 GLN A N 1
ATOM 1438 C CA . GLN A 1 181 ? -14.084 -3.582 0.215 1.00 95.75 181 GLN A CA 1
ATOM 1439 C C . GLN A 1 181 ? -13.950 -5.086 0.483 1.00 95.75 181 GLN A C 1
ATOM 1441 O O . GLN A 1 181 ? -14.947 -5.770 0.696 1.00 95.75 181 GLN A O 1
ATOM 1446 N N . GLU A 1 182 ? -12.714 -5.587 0.499 1.00 96.06 182 GLU A N 1
ATOM 1447 C CA . GLU A 1 182 ? -12.410 -7.005 0.674 1.00 96.06 182 GLU A CA 1
ATOM 1448 C C . GLU A 1 182 ? -11.177 -7.206 1.568 1.00 96.06 182 GLU A C 1
ATOM 1450 O O . GLU A 1 182 ? -10.249 -6.394 1.602 1.00 96.06 182 GLU A O 1
ATOM 1455 N N . ILE A 1 183 ? -11.129 -8.343 2.254 1.00 96.50 183 ILE A N 1
ATOM 1456 C CA . ILE A 1 183 ? -9.917 -8.884 2.859 1.00 96.50 183 ILE A CA 1
ATOM 1457 C C . ILE A 1 183 ? -9.520 -10.129 2.069 1.00 96.50 183 ILE A C 1
ATOM 1459 O O . ILE A 1 183 ? -10.296 -11.070 1.897 1.00 96.50 183 ILE A O 1
ATOM 1463 N N . TRP A 1 184 ? -8.298 -10.108 1.559 1.00 96.50 184 TRP A N 1
ATOM 1464 C CA . TRP A 1 184 ? -7.689 -11.169 0.776 1.00 96.50 184 TRP A CA 1
ATOM 1465 C C . TRP A 1 184 ? -6.789 -11.986 1.688 1.00 96.50 184 TRP A C 1
ATOM 1467 O O . TRP A 1 184 ? -5.804 -11.479 2.219 1.00 96.50 184 TRP A O 1
ATOM 1477 N N . VAL A 1 185 ? -7.116 -13.256 1.876 1.00 96.06 185 VAL A N 1
ATOM 1478 C CA . VAL A 1 185 ? -6.411 -14.157 2.782 1.00 96.06 185 VAL A CA 1
ATOM 1479 C C . VAL A 1 185 ? -5.616 -15.156 1.960 1.00 96.06 185 VAL A C 1
ATOM 1481 O O . VAL A 1 185 ? -6.167 -15.901 1.151 1.00 96.06 185 VAL A O 1
ATOM 1484 N N . TRP A 1 186 ? -4.301 -15.186 2.158 1.00 95.75 186 TRP A N 1
ATOM 1485 C CA . TRP A 1 186 ? -3.457 -16.196 1.534 1.00 95.75 186 TRP A CA 1
ATOM 1486 C C . TRP A 1 186 ? -3.686 -17.576 2.160 1.00 95.75 186 TRP A C 1
ATOM 1488 O O . TRP A 1 186 ? -3.540 -17.755 3.369 1.00 95.75 186 TRP A O 1
ATOM 1498 N N . ASN A 1 187 ? -3.976 -18.568 1.320 1.00 94.25 187 ASN A N 1
ATOM 1499 C CA . ASN A 1 187 ? -4.136 -19.958 1.715 1.00 94.25 187 ASN A CA 1
ATOM 1500 C C . ASN A 1 187 ? -2.948 -20.797 1.215 1.00 94.25 187 ASN A C 1
ATOM 1502 O O . ASN A 1 187 ? -2.881 -21.138 0.027 1.00 94.25 187 ASN A O 1
ATOM 1506 N N . PRO A 1 188 ? -2.006 -21.175 2.100 1.00 91.88 188 PRO A N 1
ATOM 1507 C CA . PRO A 1 188 ? -0.800 -21.887 1.688 1.00 91.88 188 PRO A CA 1
ATOM 1508 C C . PRO A 1 188 ? -1.077 -23.316 1.200 1.00 91.88 188 PRO A C 1
ATOM 1510 O O . PRO A 1 188 ? -0.302 -23.836 0.401 1.00 91.88 188 PRO A O 1
ATOM 1513 N N . HIS A 1 189 ? -2.173 -23.948 1.638 1.00 92.25 189 HIS A N 1
ATOM 1514 C CA . HIS A 1 189 ? -2.507 -25.323 1.255 1.00 92.25 189 HIS A CA 1
ATOM 1515 C C . HIS A 1 189 ? -3.042 -25.393 -0.174 1.00 92.25 189 HIS A C 1
ATOM 1517 O O . HIS A 1 189 ? -2.617 -26.235 -0.962 1.00 92.25 189 HIS A O 1
ATOM 1523 N N . SER A 1 190 ? -3.976 -24.503 -0.513 1.00 93.19 190 SER A N 1
ATOM 1524 C CA . SER A 1 190 ? -4.581 -24.447 -1.847 1.00 93.19 190 SER A CA 1
ATOM 1525 C C . SER A 1 190 ? -3.779 -23.595 -2.834 1.00 93.19 190 SER A C 1
ATOM 1527 O O . SER A 1 190 ? -4.069 -23.630 -4.030 1.00 93.19 190 SER A O 1
ATOM 1529 N N . ARG A 1 191 ? -2.775 -22.853 -2.342 1.00 93.75 191 ARG A N 1
ATOM 1530 C CA . ARG A 1 191 ? -1.976 -21.867 -3.085 1.00 93.75 191 ARG A CA 1
ATOM 1531 C C . ARG A 1 191 ? -2.857 -20.828 -3.784 1.00 93.75 191 ARG A C 1
ATOM 1533 O O . ARG A 1 191 ? -2.652 -20.501 -4.952 1.00 93.75 191 ARG A O 1
ATOM 1540 N N . LYS A 1 192 ? -3.871 -20.342 -3.068 1.00 93.88 192 LYS A N 1
ATOM 1541 C CA . LYS A 1 192 ? -4.868 -19.386 -3.562 1.00 93.88 192 LYS A CA 1
ATOM 1542 C C . LYS A 1 192 ? -5.071 -18.243 -2.582 1.00 93.88 192 LYS A C 1
ATOM 1544 O O . LYS A 1 192 ? -4.646 -18.299 -1.433 1.00 93.88 192 LYS A O 1
ATOM 1549 N N . ILE A 1 193 ? -5.721 -17.203 -3.084 1.00 94.75 193 ILE A N 1
ATOM 1550 C CA . ILE A 1 193 ? -6.174 -16.065 -2.299 1.00 94.75 193 ILE A CA 1
ATOM 1551 C C . ILE A 1 193 ? -7.680 -16.217 -2.137 1.00 94.75 193 ILE A C 1
ATOM 1553 O O . ILE A 1 193 ? -8.408 -16.202 -3.129 1.00 94.75 193 ILE A O 1
ATOM 1557 N N . ASP A 1 194 ? -8.110 -16.394 -0.896 1.00 94.12 194 ASP A N 1
ATOM 1558 C CA . ASP A 1 194 ? -9.514 -16.458 -0.521 1.00 94.12 194 ASP A CA 1
ATOM 1559 C C . ASP A 1 194 ? -9.999 -15.036 -0.191 1.00 94.12 194 ASP A C 1
ATOM 1561 O O . ASP A 1 194 ? -9.270 -14.241 0.404 1.00 94.12 194 ASP A O 1
ATOM 1565 N N . THR A 1 195 ? -11.215 -14.688 -0.602 1.00 94.25 195 THR A N 1
ATOM 1566 C CA . THR A 1 195 ? -11.801 -13.356 -0.389 1.00 94.25 195 THR A CA 1
ATOM 1567 C C . THR A 1 195 ? -12.880 -13.417 0.682 1.00 94.25 195 THR A C 1
ATOM 1569 O O . THR A 1 195 ? -13.747 -14.288 0.623 1.00 94.25 195 THR A O 1
ATOM 1572 N N . CYS A 1 196 ? -12.860 -12.475 1.617 1.00 94.06 196 CYS A N 1
ATOM 1573 C CA . CYS A 1 196 ? -13.877 -12.319 2.655 1.00 94.06 196 CYS A CA 1
ATOM 1574 C C . CYS A 1 196 ? -14.157 -10.836 2.920 1.00 94.06 196 CYS A C 1
ATOM 1576 O O . CYS A 1 196 ? -13.380 -9.962 2.528 1.00 94.06 196 CYS A O 1
ATOM 1578 N N . LEU A 1 197 ? -15.275 -10.539 3.571 1.00 92.94 197 LEU A N 1
ATOM 1579 C CA . LEU A 1 197 ? -15.622 -9.188 4.000 1.00 92.94 197 LEU A CA 1
ATOM 1580 C C . LEU A 1 197 ? -14.936 -8.863 5.336 1.00 92.94 197 LEU A C 1
ATOM 1582 O O . LEU A 1 197 ? -14.813 -9.744 6.190 1.00 92.94 197 LEU A O 1
ATOM 1586 N N . PRO A 1 198 ? -14.562 -7.595 5.600 1.00 89.12 198 PRO A N 1
ATOM 1587 C CA . PRO A 1 198 ? -13.980 -7.216 6.889 1.00 89.12 198 PRO A CA 1
ATOM 1588 C C . PRO A 1 198 ? -14.847 -7.598 8.096 1.00 89.12 198 PRO A C 1
ATOM 1590 O O . PRO A 1 198 ? -14.317 -7.957 9.144 1.00 89.12 198 PRO A O 1
ATOM 1593 N N . SER A 1 199 ? -16.175 -7.561 7.940 1.00 86.88 199 SER A N 1
ATOM 1594 C CA . SER A 1 199 ? -17.145 -7.939 8.975 1.00 86.88 199 SER A CA 1
ATOM 1595 C C . SER A 1 199 ? -17.143 -9.429 9.314 1.00 86.88 199 SER A C 1
ATOM 1597 O O . SER A 1 199 ? -17.565 -9.793 10.403 1.00 86.88 199 SER A O 1
ATOM 1599 N N . GLU A 1 200 ? -16.687 -10.295 8.407 1.00 85.38 200 GLU A N 1
ATOM 1600 C CA . GLU A 1 200 ? -16.577 -11.745 8.644 1.00 85.38 200 GLU A CA 1
ATOM 1601 C C . GLU A 1 200 ? -15.344 -12.094 9.485 1.00 85.38 200 GLU A C 1
ATOM 1603 O O . GLU A 1 200 ? -15.234 -13.196 10.019 1.00 85.38 200 GLU A O 1
ATOM 1608 N N . LEU A 1 201 ? -14.413 -11.146 9.604 1.00 80.25 201 LEU A N 1
ATOM 1609 C CA . LEU A 1 201 ? -13.201 -11.264 10.401 1.00 80.25 201 LEU A CA 1
ATOM 1610 C C . LEU A 1 201 ? -13.269 -10.450 11.705 1.00 80.25 201 LEU A C 1
ATOM 1612 O O . LEU A 1 201 ? -12.320 -10.530 12.486 1.00 80.25 201 LEU A O 1
ATOM 1616 N N . GLY A 1 202 ? -14.335 -9.672 11.914 1.00 60.72 202 GLY A N 1
ATOM 1617 C CA . GLY A 1 202 ? -14.533 -8.771 13.057 1.00 60.72 202 GLY A CA 1
ATOM 1618 C C . GLY A 1 202 ? -14.816 -9.468 14.378 1.00 60.72 202 GLY A C 1
ATOM 1619 O O . GLY A 1 202 ? -15.444 -10.548 14.364 1.00 60.72 202 GLY A O 1
#

Sequence (202 aa):
MKPPQRLDNILGSARLKAFAPFGNERPAVCFSESPPNHMAHLIADLGFPPWGIVISRSEFVAAGGGAVAYLPDHVRNEFPPDLHHWVVPFGTNGRFEDWSHEREWRLPMPRNPKTNEYYPAISFQKTTTLQAILVGDPAWRPTPVGSGVWIDYTTGQQHPGPATTFCEEQTELPRLWREAQEIWVWNPHSRKIDTCLPSELG

Foldseek 3Di:
DDQLVVLLCCLQQQKDFFQADPPGRFTWDKAFDDDQVRVLCCCQPVVDQQWDFAADPVVCVVLVKDWAAEEAPVVLVVDDPVCNSSYDHAYPPPPHDDPVNRRMMIDTFDADPVPRHGDRIDGADPPGATQETGDADLLDAHDWYFPCWWAQPVVRDTDNDCPDPSIDGDTDGGPNLQRHQWYWYQDNVVSGTDIDHSVVSD